Protein AF-C0E5L3-F1 (afdb_monomer_lite)

Organism: NCBI:txid566549

Secondary structure (DSSP, 8-state):
--HHHHHHHHHHHHHHHTSPPPHHHHHHHH-TT-GGGGS--TTSHHHHHHHHHH-GGGTSSS--BTTS----BTTB-EEEEPPHHHHHHHHT--SHHHHHHHHHHHHHHHIIIIIHHHTBTEEEEEEEETTEEEEEE-SSTTTT-EEEEEE-SSEEEEEEPBPTTT-SBPPHHHHHHHHHT-EEEES---TTS-EEETT-TTHHHHHHHHHHHTTSEESS-HHHHTT--SGGGS-TT-EEEETTTTEEEEGGG-EEEE-----

Radius of gyration: 21.83 Å; chains: 1; bounding box: 52×44×57 Å

Sequence (263 aa):
MNQSELTARVAEAEVQLGQPLPADYRAFLLDDTNEDKFTGDYLLFDSMICEFFLDPSAYTREDPDWTQDFPFTPENPLIADVPESFYARLDNATTAAEYNAITEEQIDYLQKNFDEPALRGMAFLSDDGCNIYTAIILRGPARGQIWRHEITMDNADVRPYWHPFTKELLTFNDWRYFEQHRYLLTIDGRDDAQTYSIMNDWYGFWAMKRMIVDGTLTGLAAEDVDKLRQPTDIPPNAVFLDPRRNEWYPVRDATVFRVSYAA

pLDDT: mean 89.88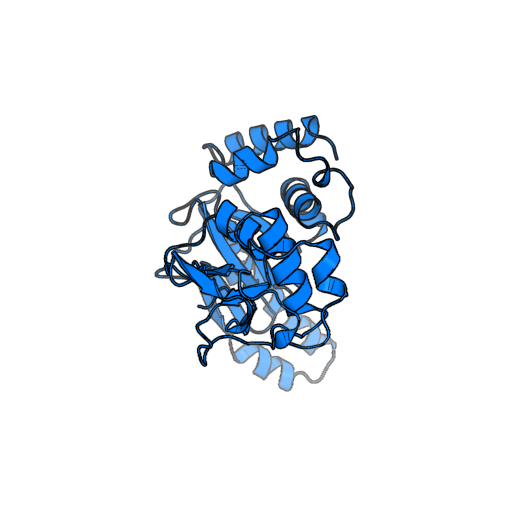, std 9.46, range [44.47, 98.19]

Structure (mmCIF, N/CA/C/O backbone):
data_AF-C0E5L3-F1
#
_entry.id   AF-C0E5L3-F1
#
loop_
_atom_site.group_PDB
_atom_site.id
_atom_site.type_symbol
_atom_site.label_atom_id
_atom_site.label_alt_id
_atom_site.label_comp_id
_atom_site.label_asym_id
_atom_site.label_entity_id
_atom_site.label_seq_id
_atom_site.pdbx_PDB_ins_code
_atom_site.Cartn_x
_atom_site.Cartn_y
_atom_site.Cartn_z
_atom_site.occupancy
_atom_site.B_iso_or_equiv
_atom_site.auth_seq_id
_atom_site.auth_comp_id
_atom_site.auth_asym_id
_atom_site.auth_atom_id
_atom_site.pdbx_PDB_model_num
ATOM 1 N N . MET A 1 1 ? 5.880 22.562 0.114 1.00 70.81 1 MET A N 1
ATOM 2 C CA . MET A 1 1 ? 4.607 22.026 -0.397 1.00 70.81 1 MET A CA 1
ATOM 3 C C . MET A 1 1 ? 3.449 22.769 0.266 1.00 70.81 1 MET A C 1
ATOM 5 O O . MET A 1 1 ? 3.556 23.078 1.448 1.00 70.81 1 MET A O 1
ATOM 9 N N . ASN A 1 2 ? 2.387 23.118 -0.467 1.00 81.69 2 ASN A N 1
ATOM 10 C CA . ASN A 1 2 ? 1.164 23.702 0.109 1.00 81.69 2 ASN A CA 1
ATOM 11 C C . ASN A 1 2 ? -0.105 23.147 -0.566 1.00 81.69 2 ASN A C 1
ATOM 13 O O . ASN A 1 2 ? -0.039 22.586 -1.659 1.00 81.69 2 ASN A O 1
ATOM 17 N N . GLN A 1 3 ? -1.269 23.335 0.061 1.00 90.00 3 GLN A N 1
ATOM 18 C CA . GLN A 1 3 ? -2.543 22.792 -0.431 1.00 90.00 3 GLN A CA 1
ATOM 19 C C . GLN A 1 3 ? -2.925 23.265 -1.843 1.00 90.00 3 GLN A C 1
ATOM 21 O O . GLN A 1 3 ? -3.536 22.516 -2.608 1.00 90.00 3 GLN A O 1
ATOM 26 N N . SER A 1 4 ? -2.577 24.500 -2.213 1.00 89.62 4 SER A N 1
ATOM 27 C CA . SER A 1 4 ? -2.897 25.050 -3.536 1.00 89.62 4 SER A CA 1
ATOM 28 C C . SER A 1 4 ? -2.141 24.327 -4.650 1.00 89.62 4 SER A C 1
ATOM 30 O O . SER A 1 4 ? -2.718 24.037 -5.696 1.00 89.62 4 SER A O 1
ATOM 32 N N . GLU A 1 5 ? -0.866 24.015 -4.415 1.00 90.38 5 GLU A N 1
ATOM 33 C CA . GLU A 1 5 ? -0.021 23.235 -5.323 1.00 90.38 5 GLU A CA 1
ATOM 34 C C . GLU A 1 5 ? -0.581 21.821 -5.515 1.00 90.38 5 GLU A C 1
ATOM 36 O O . GLU A 1 5 ? -0.794 21.388 -6.648 1.00 90.38 5 GLU A O 1
ATOM 41 N N . LEU A 1 6 ? -0.936 21.150 -4.415 1.00 91.69 6 LEU A N 1
ATOM 42 C CA . LEU A 1 6 ? -1.515 19.807 -4.450 1.00 91.69 6 LEU A CA 1
ATOM 43 C C . LEU A 1 6 ? -2.859 19.776 -5.191 1.00 91.69 6 LEU A C 1
ATOM 45 O O . LEU A 1 6 ? -3.092 18.920 -6.041 1.00 91.69 6 LEU A O 1
ATOM 49 N N . THR A 1 7 ? -3.719 20.766 -4.945 1.00 94.81 7 THR A N 1
ATOM 50 C CA . THR A 1 7 ? -5.011 20.912 -5.636 1.00 94.81 7 THR A CA 1
ATOM 51 C C . THR A 1 7 ? -4.834 21.115 -7.143 1.00 94.81 7 THR A C 1
ATOM 53 O O . THR A 1 7 ? -5.567 20.522 -7.937 1.00 94.81 7 THR A O 1
ATOM 56 N N . ALA A 1 8 ? -3.859 21.933 -7.553 1.00 95.06 8 ALA A N 1
ATOM 57 C CA . ALA A 1 8 ? -3.549 22.142 -8.964 1.00 95.06 8 ALA A CA 1
ATOM 58 C C . ALA A 1 8 ? -3.041 20.851 -9.623 1.00 95.06 8 ALA A C 1
ATOM 60 O O . ALA A 1 8 ? -3.507 20.503 -10.711 1.00 95.06 8 ALA A O 1
ATOM 61 N N . ARG A 1 9 ? -2.161 20.107 -8.938 1.00 94.94 9 ARG A N 1
ATOM 62 C CA . ARG A 1 9 ? -1.657 18.817 -9.420 1.00 94.94 9 ARG A CA 1
ATOM 63 C C . ARG A 1 9 ? -2.763 17.772 -9.544 1.00 94.94 9 ARG A C 1
ATOM 65 O O . ARG A 1 9 ? -2.801 17.065 -10.544 1.00 94.94 9 ARG A O 1
ATOM 72 N N . VAL A 1 10 ? -3.695 17.705 -8.589 1.00 96.75 10 VAL A N 1
ATOM 73 C CA . VAL A 1 10 ? -4.875 16.824 -8.681 1.00 96.75 10 VAL A CA 1
ATOM 74 C C . VAL A 1 10 ? -5.678 17.139 -9.942 1.00 96.75 10 VAL A C 1
ATOM 76 O O . VAL A 1 10 ? -5.996 16.230 -10.702 1.00 96.75 10 VAL A O 1
ATOM 79 N N . ALA A 1 11 ? -5.971 18.416 -10.207 1.00 96.75 11 ALA A N 1
ATOM 80 C CA . ALA A 1 11 ? -6.724 18.802 -11.399 1.00 96.75 11 ALA A CA 1
ATOM 81 C C . ALA A 1 11 ? -5.988 18.439 -12.702 1.00 96.75 11 ALA A C 1
ATOM 83 O O . ALA A 1 11 ? -6.612 17.960 -13.647 1.00 96.75 11 ALA A O 1
ATOM 84 N N . GLU A 1 12 ? -4.669 18.636 -12.752 1.00 95.31 12 GLU A N 1
ATOM 85 C CA . GLU A 1 12 ? -3.838 18.226 -13.886 1.00 95.31 12 GLU A CA 1
ATOM 86 C C . GLU A 1 12 ? -3.872 16.704 -14.092 1.00 95.31 12 GLU A C 1
ATOM 88 O O . GLU A 1 12 ? -4.116 16.240 -15.208 1.00 95.31 12 GLU A O 1
ATOM 93 N N . ALA A 1 13 ? -3.691 15.933 -13.017 1.00 95.06 13 ALA A N 1
ATOM 94 C CA . ALA A 1 13 ? -3.723 14.476 -13.041 1.00 95.06 13 ALA A CA 1
ATOM 95 C C . ALA A 1 13 ? -5.061 13.954 -13.575 1.00 95.06 13 ALA A C 1
ATOM 97 O O . ALA A 1 13 ? -5.086 13.126 -14.481 1.00 95.06 13 ALA A O 1
ATOM 98 N N . GLU A 1 14 ? -6.184 14.477 -13.076 1.00 97.12 14 GLU A N 1
ATOM 99 C CA . GLU A 1 14 ? -7.526 14.072 -13.516 1.00 97.12 14 GLU A CA 1
ATOM 100 C C . GLU A 1 14 ? -7.769 14.376 -15.005 1.00 97.12 14 GLU A C 1
ATOM 102 O O . GLU A 1 14 ? -8.436 13.602 -15.698 1.00 97.12 14 GLU A O 1
ATOM 107 N N . VAL A 1 15 ? -7.189 15.464 -15.529 1.00 95.62 15 VAL A N 1
ATOM 108 C CA . VAL A 1 15 ? -7.218 15.780 -16.966 1.00 95.62 15 VAL A CA 1
ATOM 109 C C . VAL A 1 15 ? -6.388 14.779 -17.772 1.00 95.62 15 VAL A C 1
ATOM 111 O O . VAL A 1 15 ? -6.879 14.285 -18.787 1.00 95.62 15 VAL A O 1
ATOM 114 N N . GLN A 1 16 ? -5.168 14.452 -17.333 1.00 93.88 16 GLN A N 1
ATOM 115 C CA . GLN A 1 16 ? -4.304 13.476 -18.016 1.00 93.88 16 GLN A CA 1
ATOM 116 C C . GLN A 1 16 ? -4.909 12.065 -18.012 1.00 93.88 16 GLN A C 1
ATOM 118 O O . GLN A 1 16 ? -4.888 11.369 -19.028 1.00 93.88 16 GLN A O 1
ATOM 123 N N . LEU A 1 17 ? -5.503 11.667 -16.886 1.00 95.31 17 LEU A N 1
ATOM 124 C CA . LEU A 1 17 ? -6.189 10.386 -16.722 1.00 95.31 17 LEU A CA 1
ATOM 125 C C . LEU A 1 17 ? -7.497 10.319 -17.525 1.00 95.31 17 LEU A C 1
ATOM 127 O O . LEU A 1 17 ? -7.966 9.223 -17.831 1.00 95.31 17 LEU A O 1
ATOM 131 N N . GLY A 1 18 ? -8.108 11.469 -17.834 1.00 94.81 18 GLY A N 1
ATOM 132 C CA . GLY A 1 18 ? -9.435 11.563 -18.446 1.00 94.81 18 GLY A CA 1
ATOM 133 C C . GLY A 1 18 ? -10.581 11.182 -17.499 1.00 94.81 18 GLY A C 1
ATOM 134 O O . GLY A 1 18 ? -11.703 10.950 -17.951 1.00 94.81 18 GLY A O 1
ATOM 135 N N . GLN A 1 19 ? -10.310 11.093 -16.195 1.00 95.12 19 GLN A N 1
ATOM 136 C CA . GLN A 1 19 ? -11.258 10.694 -15.157 1.00 95.12 19 GLN A CA 1
ATOM 137 C C . GLN A 1 19 ? -10.794 11.183 -13.775 1.00 95.12 19 GLN A C 1
ATOM 139 O O . GLN A 1 19 ? -9.597 11.395 -13.579 1.00 95.12 19 GLN A O 1
ATOM 144 N N . PRO A 1 20 ? -11.705 11.318 -12.792 1.00 97.25 20 PRO A N 1
ATOM 145 C CA . PRO A 1 20 ? -11.321 11.661 -11.427 1.00 97.25 20 PRO A CA 1
ATOM 146 C C . PRO A 1 20 ? -10.366 10.633 -10.806 1.00 97.25 20 PRO A C 1
ATOM 148 O O . PRO A 1 20 ? -10.394 9.456 -11.184 1.00 97.25 20 PRO A O 1
ATOM 151 N N . LEU A 1 21 ? -9.590 11.039 -9.798 1.00 98.19 21 LEU A N 1
ATOM 152 C CA . LEU A 1 21 ? -8.806 10.121 -8.960 1.00 98.19 21 LEU A CA 1
ATOM 153 C C . LEU A 1 21 ? -9.731 9.187 -8.144 1.00 98.19 21 LEU A C 1
ATOM 155 O O . LEU A 1 21 ? -10.932 9.465 -8.002 1.00 98.19 21 LEU A O 1
ATOM 159 N N . PRO A 1 22 ? -9.240 8.046 -7.618 1.00 97.50 22 PRO A N 1
ATOM 160 C CA . PRO A 1 22 ? -9.984 7.245 -6.641 1.00 97.50 22 PRO A CA 1
ATOM 161 C C . PRO A 1 22 ? -10.492 8.114 -5.482 1.00 97.50 22 PRO A C 1
ATOM 163 O O . PRO A 1 22 ? -9.784 9.002 -5.020 1.00 97.50 22 PRO A O 1
ATOM 166 N N . ALA A 1 23 ? -11.754 7.934 -5.083 1.00 96.44 23 ALA A N 1
ATOM 167 C CA . ALA A 1 23 ? -12.487 8.946 -4.318 1.00 96.44 23 ALA A CA 1
ATOM 168 C C . ALA A 1 23 ? -11.901 9.213 -2.922 1.00 96.44 23 ALA A C 1
ATOM 170 O O . ALA A 1 23 ? -11.837 10.363 -2.494 1.00 96.44 23 ALA A O 1
ATOM 171 N N . ASP A 1 24 ? -11.470 8.160 -2.235 1.00 95.75 24 ASP A N 1
ATOM 172 C CA . ASP A 1 24 ? -10.807 8.209 -0.933 1.00 95.75 24 ASP A CA 1
ATOM 173 C C . ASP A 1 24 ? -9.415 8.846 -1.022 1.00 95.75 24 ASP A C 1
ATOM 175 O O . ASP A 1 24 ? -9.115 9.770 -0.267 1.00 95.75 24 ASP A O 1
ATOM 179 N N . TYR A 1 25 ? -8.611 8.445 -2.006 1.00 97.50 25 TYR A N 1
ATOM 180 C CA . TYR A 1 25 ? -7.308 9.054 -2.272 1.00 97.50 25 TYR A CA 1
ATOM 181 C C . TYR A 1 25 ? -7.427 10.540 -2.636 1.00 97.50 25 TYR A C 1
ATOM 183 O O . TYR A 1 25 ? -6.720 11.389 -2.098 1.00 97.50 25 TYR A O 1
ATOM 191 N N . ARG A 1 26 ? -8.394 10.886 -3.490 1.00 97.19 26 ARG A N 1
ATOM 192 C CA . ARG A 1 26 ? -8.705 12.270 -3.863 1.00 97.19 26 ARG A CA 1
ATOM 193 C C . ARG A 1 26 ? -9.112 13.103 -2.654 1.00 97.19 26 ARG A C 1
ATOM 195 O O . ARG A 1 26 ? -8.666 14.238 -2.521 1.00 97.19 26 ARG A O 1
ATOM 202 N N . ALA A 1 27 ? -9.985 12.564 -1.803 1.00 95.75 27 ALA A N 1
ATOM 203 C CA . ALA A 1 27 ? -10.422 13.242 -0.589 1.00 95.75 27 ALA A CA 1
ATOM 204 C C . ALA A 1 27 ? -9.238 13.495 0.348 1.00 95.75 27 ALA A C 1
ATOM 206 O O . ALA A 1 27 ? -9.115 14.601 0.865 1.00 95.75 27 ALA A O 1
ATOM 207 N N . PHE A 1 28 ? -8.333 12.521 0.491 1.00 95.12 28 PHE A N 1
ATOM 208 C CA . PHE A 1 28 ? -7.086 12.714 1.220 1.00 95.12 28 PHE A CA 1
ATOM 209 C C . PHE A 1 28 ? -6.242 13.835 0.609 1.00 95.12 28 PHE A C 1
ATOM 211 O O . PHE A 1 28 ? -5.920 14.774 1.319 1.00 95.12 28 PHE A O 1
ATOM 218 N N . LEU A 1 29 ? -5.932 13.829 -0.687 1.00 94.75 29 LEU A N 1
ATOM 219 C CA . LEU A 1 29 ? -5.085 14.880 -1.278 1.00 94.75 29 LEU A CA 1
ATOM 220 C C . LEU A 1 29 ? -5.699 16.293 -1.180 1.00 94.75 29 LEU A C 1
ATOM 222 O O . LEU A 1 29 ? -4.982 17.290 -1.142 1.00 94.75 29 LEU A O 1
ATOM 226 N N . LEU A 1 30 ? -7.027 16.403 -1.140 1.00 94.44 30 LEU A N 1
ATOM 227 C CA . LEU A 1 30 ? -7.726 17.693 -1.107 1.00 94.44 30 LEU A CA 1
ATOM 228 C C . LEU A 1 30 ? -8.110 18.180 0.295 1.00 94.44 30 LEU A C 1
ATOM 230 O O . LEU A 1 30 ? -8.612 19.293 0.424 1.00 94.44 30 LEU A O 1
ATOM 234 N N . ASP A 1 31 ? -7.909 17.364 1.326 1.00 92.00 31 ASP A N 1
ATOM 235 C CA . ASP A 1 31 ? -8.232 17.729 2.702 1.00 92.00 31 ASP A CA 1
ATOM 236 C C . ASP A 1 31 ? -7.182 18.698 3.281 1.00 92.00 31 ASP A C 1
ATOM 238 O O . ASP A 1 31 ? -6.052 18.319 3.594 1.00 92.00 31 ASP A O 1
ATOM 242 N N . ASP A 1 32 ? -7.583 19.957 3.437 1.00 85.88 32 ASP A N 1
ATOM 243 C CA . ASP A 1 32 ? -6.754 21.063 3.913 1.00 85.88 32 ASP A CA 1
ATOM 244 C C . ASP A 1 32 ? -6.639 21.136 5.443 1.00 85.88 32 ASP A C 1
ATOM 246 O O . ASP A 1 32 ? -5.933 21.998 5.968 1.00 85.88 32 ASP A O 1
ATOM 250 N N . THR A 1 33 ? -7.302 20.223 6.161 1.00 85.19 33 THR A N 1
ATOM 251 C CA . THR A 1 33 ? -7.290 20.164 7.629 1.00 85.19 33 THR A CA 1
ATOM 252 C C . THR A 1 33 ? -6.203 19.249 8.190 1.00 85.19 33 THR A C 1
ATOM 254 O O . THR A 1 33 ? -5.913 19.302 9.384 1.00 85.19 33 THR A O 1
ATOM 257 N N . ASN A 1 34 ? -5.575 18.426 7.347 1.00 79.88 34 ASN A N 1
ATOM 258 C CA . ASN A 1 34 ? -4.487 17.548 7.759 1.00 79.88 34 ASN A CA 1
ATOM 259 C C . ASN A 1 34 ? -3.139 18.286 7.705 1.00 79.88 34 ASN A C 1
ATOM 261 O O . ASN A 1 34 ? -2.486 18.359 6.661 1.00 79.88 34 ASN A O 1
ATOM 265 N N . GLU A 1 35 ? -2.732 18.825 8.853 1.00 70.50 35 GLU A N 1
ATOM 266 C CA . GLU A 1 35 ? -1.487 19.586 9.022 1.00 70.50 35 GLU A CA 1
ATOM 267 C C . GLU A 1 35 ? -0.220 18.742 8.770 1.00 70.50 35 GLU A C 1
ATOM 269 O O . GLU A 1 35 ? 0.802 19.289 8.348 1.00 70.50 35 GLU A O 1
ATOM 274 N N . ASP A 1 36 ? -0.295 17.414 8.929 1.00 72.25 36 ASP A N 1
ATOM 275 C CA . ASP A 1 36 ? 0.842 16.498 8.760 1.00 72.25 36 ASP A CA 1
ATOM 276 C C . ASP A 1 36 ? 1.257 16.316 7.285 1.00 72.25 36 ASP A C 1
ATOM 278 O O . ASP A 1 36 ? 2.340 15.802 7.006 1.00 72.25 36 ASP A O 1
ATOM 282 N N . LYS A 1 37 ? 0.437 16.774 6.323 1.00 75.81 37 LYS A N 1
ATOM 283 C CA . LYS A 1 37 ? 0.722 16.677 4.877 1.00 75.81 37 LYS A CA 1
ATOM 284 C C . LYS A 1 37 ? 1.830 17.604 4.390 1.00 75.81 37 LYS A C 1
ATOM 286 O O . LYS A 1 37 ? 2.370 17.368 3.318 1.00 75.81 37 LYS A O 1
ATOM 291 N N . PHE A 1 38 ? 2.129 18.689 5.109 1.00 68.00 38 PHE A N 1
ATOM 292 C CA . PHE A 1 38 ? 2.963 19.787 4.594 1.00 68.00 38 PHE A CA 1
ATOM 293 C C . PHE A 1 38 ? 4.231 20.043 5.405 1.00 68.00 38 PHE A C 1
ATOM 295 O O . PHE A 1 38 ? 4.821 21.122 5.316 1.00 68.00 38 PHE A O 1
ATOM 302 N N . THR A 1 39 ? 4.672 19.063 6.186 1.00 63.78 39 THR A N 1
ATOM 303 C CA . THR A 1 39 ? 5.869 19.206 7.020 1.00 63.78 39 THR A CA 1
ATOM 304 C C . THR A 1 39 ? 7.158 19.168 6.199 1.00 63.78 39 THR A C 1
ATOM 306 O O . THR A 1 39 ? 8.159 19.738 6.632 1.00 63.78 39 THR A O 1
ATOM 309 N N . GLY A 1 40 ? 7.134 18.542 5.011 1.00 59.66 40 GLY A N 1
ATOM 310 C CA . GLY A 1 40 ? 8.334 18.281 4.208 1.00 59.66 40 GLY A CA 1
ATOM 311 C C . GLY A 1 40 ? 9.289 17.293 4.882 1.00 59.66 40 GLY A C 1
ATOM 312 O O . GLY A 1 40 ? 10.460 17.214 4.514 1.00 59.66 40 GLY A O 1
ATOM 313 N N . ASP A 1 41 ? 8.807 16.602 5.917 1.00 66.25 41 ASP A N 1
ATOM 314 C CA . ASP A 1 41 ? 9.511 15.517 6.574 1.00 66.25 41 ASP A CA 1
ATOM 315 C C . ASP A 1 41 ? 9.017 14.206 5.967 1.00 66.25 41 ASP A C 1
ATOM 317 O O . ASP A 1 41 ? 7.936 13.721 6.305 1.00 66.25 41 ASP A O 1
ATOM 321 N N . TYR A 1 42 ? 9.826 13.630 5.080 1.00 57.28 42 TYR A N 1
ATOM 322 C CA . TYR A 1 42 ? 9.558 12.349 4.421 1.00 57.28 42 TYR A CA 1
ATOM 323 C C . TYR A 1 42 ? 9.430 11.175 5.414 1.00 57.28 42 TYR A C 1
ATOM 325 O O . TYR A 1 42 ? 8.973 10.094 5.054 1.00 57.28 42 TYR A O 1
ATOM 333 N N . LEU A 1 43 ? 9.798 11.371 6.689 1.00 62.19 43 LEU A N 1
ATOM 334 C CA . LEU A 1 43 ? 9.556 10.399 7.758 1.00 62.19 43 LEU A CA 1
ATOM 335 C C . LEU A 1 43 ? 8.105 10.418 8.265 1.00 62.19 43 LEU A C 1
ATOM 337 O O . LEU A 1 43 ? 7.688 9.479 8.949 1.00 62.19 43 LEU A O 1
ATOM 341 N N . LEU A 1 44 ? 7.328 11.460 7.949 1.00 76.94 44 LEU A N 1
ATOM 342 C CA . LEU A 1 44 ? 5.896 11.498 8.216 1.00 76.94 44 LEU A CA 1
ATOM 343 C C . LEU A 1 44 ? 5.132 10.885 7.046 1.00 76.94 44 LEU A C 1
ATOM 345 O O . LEU A 1 44 ? 5.143 11.381 5.920 1.00 76.94 44 LEU A O 1
ATOM 349 N N . PHE A 1 45 ? 4.409 9.817 7.363 1.00 82.88 45 PHE A N 1
ATOM 350 C CA . PHE A 1 45 ? 3.709 8.975 6.401 1.00 82.88 45 PHE A CA 1
ATOM 351 C C . PHE A 1 45 ? 2.779 9.749 5.449 1.00 82.88 45 PHE A C 1
ATOM 353 O O . PHE A 1 45 ? 2.790 9.511 4.245 1.00 82.88 45 PHE A O 1
ATOM 360 N N . ASP A 1 46 ? 2.016 10.719 5.959 1.00 88.00 46 ASP A N 1
ATOM 361 C CA . ASP A 1 46 ? 1.102 11.513 5.130 1.00 88.00 46 ASP A CA 1
ATOM 362 C C . ASP A 1 46 ? 1.826 12.530 4.224 1.00 88.00 46 ASP A C 1
ATOM 364 O O . ASP A 1 46 ? 1.348 12.791 3.115 1.00 88.00 46 ASP A O 1
ATOM 368 N N . SER A 1 47 ? 2.971 13.079 4.659 1.00 86.56 47 SER A N 1
ATOM 369 C CA . SER A 1 47 ? 3.817 13.957 3.829 1.00 86.56 47 SER A CA 1
ATOM 370 C C . SER A 1 47 ? 4.392 13.168 2.656 1.00 86.56 47 SER A C 1
ATOM 372 O O . SER A 1 47 ? 4.284 13.608 1.515 1.00 86.56 47 SER A O 1
ATOM 374 N N . MET A 1 48 ? 4.897 11.956 2.915 1.00 88.44 48 MET A N 1
ATOM 375 C CA . MET A 1 48 ? 5.440 11.060 1.888 1.00 88.44 48 MET A CA 1
ATOM 376 C C . MET A 1 48 ? 4.429 10.776 0.765 1.00 88.44 48 MET A C 1
ATOM 378 O O . MET A 1 48 ? 4.779 10.897 -0.408 1.00 88.44 48 MET A O 1
ATOM 382 N N . ILE A 1 49 ? 3.166 10.476 1.096 1.00 92.62 49 ILE A N 1
ATOM 383 C CA . ILE A 1 49 ? 2.114 10.244 0.086 1.00 92.62 49 ILE A CA 1
ATOM 384 C C . ILE A 1 49 ? 1.937 11.472 -0.823 1.00 92.62 49 ILE A C 1
ATOM 386 O O . ILE A 1 49 ? 1.770 11.337 -2.037 1.00 92.62 49 ILE A O 1
ATOM 390 N N . CYS A 1 50 ? 1.948 12.676 -0.243 1.00 91.88 50 CYS A N 1
ATOM 391 C CA . CYS A 1 50 ? 1.775 13.916 -1.000 1.00 91.88 50 CYS A CA 1
ATOM 392 C C . CYS A 1 50 ? 3.007 14.233 -1.860 1.00 91.88 50 CYS A C 1
ATOM 394 O O . CYS A 1 50 ? 2.863 14.695 -2.992 1.00 91.88 50 CYS A O 1
ATOM 396 N N . GLU A 1 51 ? 4.205 13.953 -1.350 1.00 89.56 51 GLU A N 1
ATOM 397 C CA . GLU A 1 51 ? 5.465 14.161 -2.061 1.00 89.56 51 GLU A CA 1
ATOM 398 C C . GLU A 1 51 ? 5.599 13.235 -3.272 1.00 89.56 51 GLU A C 1
ATOM 400 O O . GLU A 1 51 ? 5.876 13.726 -4.363 1.00 89.56 51 GLU A O 1
ATOM 405 N N . PHE A 1 52 ? 5.283 11.942 -3.134 1.00 91.12 52 PHE A N 1
ATOM 406 C CA . PHE A 1 52 ? 5.233 11.021 -4.277 1.00 91.12 52 PHE A CA 1
ATOM 407 C C . PHE A 1 52 ? 4.254 11.465 -5.363 1.00 91.12 52 PHE A C 1
ATOM 409 O O . PHE A 1 52 ? 4.503 11.261 -6.548 1.00 91.12 52 PHE A O 1
ATOM 416 N N . PHE A 1 53 ? 3.120 12.054 -4.979 1.00 93.62 53 PHE A N 1
ATOM 417 C CA . PHE A 1 53 ? 2.129 12.509 -5.950 1.00 93.62 53 PHE A CA 1
ATOM 418 C C . PHE A 1 53 ? 2.581 13.760 -6.722 1.00 93.62 53 PHE A C 1
ATOM 420 O O . PHE A 1 53 ? 2.219 13.948 -7.890 1.00 93.62 53 PHE A O 1
ATOM 427 N N . LEU A 1 54 ? 3.356 14.633 -6.075 1.00 90.94 54 LEU A N 1
ATOM 428 C CA . LEU A 1 54 ? 3.868 15.860 -6.681 1.00 90.94 54 LEU A CA 1
ATOM 429 C C . LEU A 1 54 ? 5.117 15.621 -7.524 1.00 90.94 54 LEU A C 1
ATOM 431 O O . LEU A 1 54 ? 5.190 16.144 -8.635 1.00 90.94 54 LEU A O 1
ATOM 435 N N . ASP A 1 55 ? 6.068 14.852 -6.998 1.00 87.69 55 ASP A N 1
ATOM 436 C CA . ASP A 1 55 ? 7.371 14.610 -7.612 1.00 87.69 55 ASP A CA 1
ATOM 437 C C . ASP A 1 55 ? 7.832 13.160 -7.368 1.00 87.69 55 ASP A C 1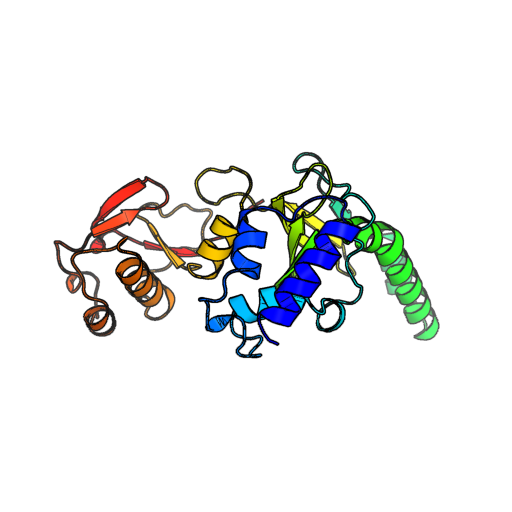
ATOM 439 O O . ASP A 1 55 ? 8.694 12.904 -6.523 1.00 87.69 55 ASP A O 1
ATOM 443 N N . PRO A 1 56 ? 7.247 12.179 -8.080 1.00 84.88 56 PRO A N 1
ATOM 444 C CA . PRO A 1 56 ? 7.642 10.784 -7.928 1.00 84.88 56 PRO A CA 1
ATOM 445 C C . PRO A 1 56 ? 9.113 10.563 -8.308 1.00 84.88 56 PRO A C 1
ATOM 447 O O . PRO A 1 56 ? 9.803 9.812 -7.619 1.00 84.88 56 PRO A O 1
ATOM 450 N N . SER A 1 57 ? 9.624 11.282 -9.317 1.00 83.69 57 SER A N 1
ATOM 451 C CA . SER A 1 57 ? 11.023 11.220 -9.770 1.00 83.69 57 SER A CA 1
ATOM 452 C C . SER A 1 57 ? 12.071 11.533 -8.695 1.00 83.69 57 SER A C 1
ATOM 454 O O . SER A 1 57 ? 13.223 11.113 -8.815 1.00 83.69 57 SER A O 1
ATOM 456 N N . ALA A 1 58 ? 11.695 12.239 -7.622 1.00 82.31 58 ALA A N 1
ATOM 457 C CA . ALA A 1 58 ? 12.582 12.472 -6.485 1.00 82.31 58 ALA A CA 1
ATOM 458 C C . ALA A 1 58 ? 12.897 11.186 -5.696 1.00 82.31 58 ALA A C 1
ATOM 460 O O . ALA A 1 58 ? 13.903 11.133 -4.984 1.00 82.31 58 ALA A O 1
ATOM 461 N N . TYR A 1 59 ? 12.058 10.156 -5.832 1.00 78.56 59 TYR A N 1
ATOM 462 C CA . TYR A 1 59 ? 12.078 8.941 -5.012 1.00 78.56 59 TYR A CA 1
ATOM 463 C C . TYR A 1 59 ? 12.140 7.649 -5.833 1.00 78.56 59 TYR A C 1
ATOM 465 O O . TYR A 1 59 ? 12.512 6.598 -5.305 1.00 78.56 59 TYR A O 1
ATOM 473 N N . THR A 1 60 ? 11.786 7.710 -7.117 1.00 81.25 60 THR A N 1
ATOM 474 C CA . THR A 1 60 ? 11.789 6.565 -8.029 1.00 81.25 60 THR A CA 1
ATOM 475 C C . THR A 1 60 ? 12.689 6.803 -9.232 1.00 81.25 60 THR A C 1
ATOM 477 O O . THR A 1 60 ? 13.059 7.924 -9.567 1.00 81.25 60 THR A O 1
ATOM 480 N N . ARG A 1 61 ? 13.067 5.709 -9.900 1.00 73.38 61 ARG A N 1
ATOM 481 C CA . ARG A 1 61 ? 13.919 5.761 -11.096 1.00 73.38 61 ARG A CA 1
ATOM 482 C C . ARG A 1 61 ? 13.229 6.459 -12.272 1.00 73.38 61 ARG A C 1
ATOM 484 O O . ARG A 1 61 ? 13.905 7.084 -13.085 1.00 73.38 61 ARG A O 1
ATOM 491 N N . GLU A 1 62 ? 11.908 6.318 -12.365 1.00 81.75 62 GLU A N 1
ATOM 492 C CA . GLU A 1 62 ? 11.078 6.777 -13.479 1.00 81.75 62 GLU A CA 1
ATOM 493 C C . GLU A 1 62 ? 9.713 7.269 -12.975 1.00 81.75 62 GLU A C 1
ATOM 495 O O . GLU A 1 62 ? 9.228 6.822 -11.928 1.00 81.75 62 GLU A O 1
ATOM 500 N N . ASP A 1 63 ? 9.107 8.188 -13.730 1.00 89.19 63 ASP A N 1
ATOM 501 C CA . ASP A 1 63 ? 7.780 8.736 -13.445 1.00 89.19 63 ASP A CA 1
ATOM 502 C C . ASP A 1 63 ? 6.663 7.779 -13.899 1.00 89.19 63 ASP A C 1
ATOM 504 O O . ASP A 1 63 ? 6.768 7.169 -14.968 1.00 89.19 63 ASP A O 1
ATOM 508 N N . PRO A 1 64 ? 5.547 7.691 -13.153 1.00 93.44 64 PRO A N 1
ATOM 509 C CA . PRO A 1 64 ? 4.361 6.983 -13.615 1.00 93.44 64 PRO A CA 1
ATOM 510 C C . PRO A 1 64 ? 3.770 7.572 -14.907 1.00 93.44 64 PRO A C 1
ATOM 512 O O . PRO A 1 64 ? 3.641 8.788 -15.058 1.00 93.44 64 PRO A O 1
ATOM 515 N N . ASP A 1 65 ? 3.316 6.705 -15.816 1.00 94.31 65 ASP A N 1
ATOM 516 C CA . ASP A 1 65 ? 2.638 7.104 -17.054 1.00 94.31 65 ASP A CA 1
ATOM 517 C C . ASP A 1 65 ? 1.115 7.056 -16.886 1.00 94.31 65 ASP A C 1
ATOM 519 O O . ASP A 1 65 ? 0.471 6.019 -17.051 1.00 94.31 65 ASP A O 1
ATOM 523 N N . TRP A 1 66 ? 0.503 8.203 -16.603 1.00 94.62 66 TRP A N 1
ATOM 524 C CA . TRP A 1 66 ? -0.949 8.323 -16.419 1.00 94.62 66 TRP A CA 1
ATOM 525 C C . TRP A 1 66 ? -1.768 8.278 -17.719 1.00 94.62 66 TRP A C 1
ATOM 527 O O . TRP A 1 66 ? -3.003 8.243 -17.676 1.00 94.62 66 TRP A O 1
ATOM 537 N N . THR A 1 67 ? -1.119 8.263 -18.885 1.00 93.69 67 THR A N 1
ATOM 538 C CA . THR A 1 67 ? -1.811 8.262 -20.184 1.00 93.69 67 THR A CA 1
ATOM 539 C C . THR A 1 67 ? -2.284 6.870 -20.601 1.00 93.69 67 THR A C 1
ATOM 541 O O . THR A 1 67 ? -3.215 6.751 -21.409 1.00 93.69 67 THR A O 1
ATOM 544 N N . GLN A 1 68 ? -1.692 5.828 -20.015 1.00 95.69 68 GLN A N 1
ATOM 545 C CA . GLN A 1 68 ? -1.982 4.428 -20.294 1.00 95.69 68 GLN A CA 1
ATOM 546 C C . GLN A 1 68 ? -2.683 3.744 -19.115 1.00 95.69 68 GLN A C 1
ATOM 548 O O . GLN A 1 68 ? -2.569 4.154 -17.961 1.00 95.69 68 GLN A O 1
ATOM 553 N N . ASP A 1 69 ? -3.430 2.685 -19.419 1.00 97.62 69 ASP A N 1
ATOM 554 C CA . ASP A 1 69 ? -4.074 1.862 -18.399 1.00 97.62 69 ASP A CA 1
ATOM 555 C C . ASP A 1 69 ? -3.032 0.970 -17.711 1.00 97.62 69 ASP A C 1
ATOM 557 O O . ASP A 1 69 ? -2.178 0.379 -18.382 1.00 97.62 69 ASP A O 1
ATOM 561 N N . PHE A 1 70 ? -3.147 0.816 -16.389 1.00 98.12 70 PHE A N 1
ATOM 562 C CA . PHE A 1 70 ? -2.428 -0.228 -15.667 1.00 98.12 70 PHE A CA 1
ATOM 563 C C . PHE A 1 70 ? -2.877 -1.604 -16.195 1.00 98.12 70 PHE A C 1
ATOM 565 O O . PHE A 1 70 ? -4.084 -1.882 -16.199 1.00 98.12 70 PHE A O 1
ATOM 572 N N . PRO A 1 71 ? -1.956 -2.460 -16.677 1.00 97.81 71 PRO A N 1
ATOM 573 C CA . PRO A 1 71 ? -2.326 -3.637 -17.462 1.00 97.81 71 PRO A CA 1
ATOM 574 C C . PRO A 1 71 ? -2.653 -4.877 -16.617 1.00 97.81 71 PRO A C 1
ATOM 576 O O . PRO A 1 71 ? -3.169 -5.856 -17.158 1.00 97.81 71 PRO A O 1
ATOM 579 N N . PHE A 1 72 ? -2.341 -4.865 -15.319 1.00 97.94 72 PHE A N 1
ATOM 580 C CA . PHE A 1 72 ? -2.471 -6.035 -14.451 1.00 97.94 72 PHE A CA 1
ATOM 581 C C . PHE A 1 72 ? -3.812 -6.065 -13.710 1.00 97.94 72 PHE A C 1
ATOM 583 O O . PHE A 1 72 ? -4.483 -5.049 -13.519 1.00 97.94 72 PHE A O 1
ATOM 590 N N . THR A 1 73 ? -4.210 -7.267 -13.300 1.00 97.38 73 THR A N 1
ATOM 591 C CA . THR A 1 73 ? -5.450 -7.532 -12.548 1.00 97.38 73 THR A CA 1
ATOM 592 C C . THR A 1 73 ? -5.145 -8.448 -11.370 1.00 97.38 73 THR A C 1
ATOM 594 O O . THR A 1 73 ? -4.138 -9.153 -11.429 1.00 97.38 73 THR A O 1
ATOM 597 N N . PRO A 1 74 ? -5.976 -8.486 -10.318 1.00 95.00 74 PRO A N 1
ATOM 598 C CA . PRO A 1 74 ? -5.766 -9.412 -9.206 1.00 95.00 74 PRO A CA 1
ATOM 599 C C . PRO A 1 74 ? -5.607 -10.875 -9.632 1.00 95.00 74 PRO A C 1
ATOM 601 O O . PRO A 1 74 ? -4.833 -11.614 -9.030 1.00 95.00 74 PRO A O 1
ATOM 604 N N . GLU A 1 75 ? -6.299 -11.287 -10.694 1.00 95.56 75 GLU A N 1
ATOM 605 C CA . GLU A 1 75 ? -6.237 -12.638 -11.254 1.00 95.56 75 GLU A CA 1
ATOM 606 C C . GLU A 1 75 ? -4.997 -12.875 -12.128 1.00 95.56 75 GLU A C 1
ATOM 608 O O . GLU A 1 75 ? -4.633 -14.023 -12.381 1.00 95.56 75 GLU A O 1
ATOM 613 N N . ASN A 1 76 ? -4.361 -11.805 -12.607 1.00 96.62 76 ASN A N 1
ATOM 614 C CA . ASN A 1 76 ? -3.177 -11.849 -13.458 1.00 96.62 76 ASN A CA 1
ATOM 615 C C . ASN A 1 76 ? -2.188 -10.730 -13.065 1.00 96.62 76 ASN A C 1
ATOM 617 O O . ASN A 1 76 ? -2.071 -9.737 -13.801 1.00 96.62 76 ASN A O 1
ATOM 621 N N . PRO A 1 77 ? -1.536 -10.849 -11.890 1.00 97.19 77 PRO A N 1
ATOM 622 C CA . PRO A 1 77 ? -0.478 -9.937 -11.460 1.00 97.19 77 PRO A CA 1
ATOM 623 C C . PRO A 1 77 ? 0.806 -10.166 -12.273 1.00 97.19 77 PRO A C 1
ATOM 625 O O . PRO A 1 77 ? 0.956 -11.192 -12.940 1.00 97.19 77 PRO A O 1
ATOM 628 N N . LEU A 1 78 ? 1.760 -9.235 -12.194 1.00 97.06 78 LEU A N 1
ATOM 629 C CA . LEU A 1 78 ? 3.105 -9.453 -12.729 1.00 97.06 78 LEU A CA 1
ATOM 630 C C . LEU A 1 78 ? 3.954 -10.124 -11.654 1.00 97.06 78 LEU A C 1
ATOM 632 O O . LEU A 1 78 ? 4.411 -9.475 -10.721 1.00 97.06 78 LEU A O 1
ATOM 636 N N . ILE A 1 79 ? 4.161 -11.427 -11.806 1.00 96.69 79 ILE A N 1
ATOM 637 C CA . ILE A 1 79 ? 5.108 -12.199 -11.004 1.00 96.69 79 ILE A CA 1
ATOM 638 C C . ILE A 1 79 ? 6.008 -12.930 -11.992 1.00 96.69 79 ILE A C 1
ATOM 640 O O . ILE A 1 79 ? 5.548 -13.831 -12.699 1.00 96.69 79 ILE A O 1
ATOM 644 N N . ALA A 1 80 ? 7.259 -12.498 -12.100 1.00 96.62 80 ALA A N 1
ATOM 645 C CA . ALA A 1 80 ? 8.180 -13.012 -13.104 1.00 96.62 80 ALA A CA 1
ATOM 646 C C . ALA A 1 80 ? 9.627 -12.968 -12.617 1.00 96.62 80 ALA A C 1
ATOM 648 O O . ALA A 1 80 ? 10.076 -11.960 -12.081 1.00 96.62 80 ALA A O 1
ATOM 649 N N . ASP A 1 81 ? 10.370 -14.038 -12.880 1.00 96.44 81 ASP A N 1
ATOM 650 C CA . ASP A 1 81 ? 11.816 -14.059 -12.684 1.00 96.44 81 ASP A CA 1
ATOM 651 C C . ASP A 1 81 ? 12.532 -13.460 -13.899 1.00 96.44 81 ASP A C 1
ATOM 653 O O . ASP A 1 81 ? 12.081 -13.574 -15.049 1.00 96.44 81 ASP A O 1
ATOM 657 N N . VAL A 1 82 ? 13.686 -12.842 -13.657 1.00 94.62 82 VAL A N 1
ATOM 658 C CA . VAL A 1 82 ? 14.588 -12.430 -14.735 1.00 94.62 82 VAL A CA 1
ATOM 659 C C . VAL A 1 82 ? 15.160 -13.676 -15.426 1.00 94.62 82 VAL A C 1
ATOM 661 O O . VAL A 1 82 ? 15.511 -14.644 -14.747 1.00 94.62 82 VAL A O 1
ATOM 664 N N . PRO A 1 83 ? 15.282 -13.691 -16.771 1.00 96.44 83 PRO A N 1
ATOM 665 C CA . PRO A 1 83 ? 15.780 -14.857 -17.491 1.00 96.44 83 PRO A CA 1
ATOM 666 C C . PRO A 1 83 ? 17.127 -15.364 -16.965 1.00 96.44 83 PRO A C 1
ATOM 668 O O . PRO A 1 83 ? 18.105 -14.614 -16.919 1.00 96.44 83 PRO A O 1
ATOM 671 N N . GLU A 1 84 ? 17.210 -16.671 -16.686 1.00 94.94 84 GLU A N 1
ATOM 672 C CA . GLU A 1 84 ? 18.415 -17.315 -16.133 1.00 94.94 84 GLU A CA 1
ATOM 673 C C . GLU A 1 84 ? 19.684 -17.072 -16.968 1.00 94.94 84 GLU A C 1
ATOM 675 O O . GLU A 1 84 ? 20.808 -17.110 -16.462 1.00 94.94 84 GLU A O 1
ATOM 680 N N . SER A 1 85 ? 19.512 -16.782 -18.263 1.00 96.00 85 SER A N 1
ATOM 681 C CA . SER A 1 85 ? 20.603 -16.444 -19.172 1.00 96.00 85 SER A CA 1
ATOM 682 C C . SER A 1 85 ? 21.420 -15.234 -18.725 1.00 96.00 85 SER A C 1
ATOM 684 O O . SER A 1 85 ? 22.604 -15.185 -19.047 1.00 96.00 85 SER A O 1
ATOM 686 N N . PHE A 1 86 ? 20.829 -14.267 -18.014 1.00 96.44 86 PHE A N 1
ATOM 687 C CA . PHE A 1 86 ? 21.580 -13.122 -17.496 1.00 96.44 86 PHE A CA 1
ATOM 688 C C . PHE A 1 86 ? 22.585 -13.568 -16.433 1.00 96.44 86 PHE A C 1
ATOM 690 O O . PHE A 1 86 ? 23.777 -13.320 -16.607 1.00 96.44 86 PHE A O 1
ATOM 697 N N . TYR A 1 87 ? 22.157 -14.331 -15.422 1.00 93.69 87 TYR A N 1
ATOM 698 C CA . TYR A 1 87 ? 23.065 -14.847 -14.388 1.00 93.69 87 TYR A CA 1
ATOM 699 C C . TYR A 1 87 ? 24.136 -15.761 -14.970 1.00 93.69 87 TYR A C 1
ATOM 701 O O . TYR A 1 87 ? 25.316 -15.580 -14.694 1.00 93.69 87 TYR A O 1
ATOM 709 N N . ALA A 1 88 ? 23.753 -16.679 -15.864 1.00 95.94 88 ALA A N 1
ATOM 710 C CA . ALA A 1 88 ? 24.714 -17.570 -16.506 1.00 95.94 88 ALA A CA 1
ATOM 711 C C . ALA A 1 88 ? 25.790 -16.795 -17.285 1.00 95.94 88 ALA A C 1
ATOM 713 O O . ALA A 1 88 ? 26.941 -17.223 -17.351 1.00 95.94 88 ALA A O 1
ATOM 714 N N . ARG A 1 89 ? 25.444 -15.654 -17.888 1.00 97.38 89 ARG A N 1
ATOM 715 C CA . ARG A 1 89 ? 26.414 -14.792 -18.576 1.00 97.38 89 ARG A CA 1
ATOM 716 C C . ARG A 1 89 ? 27.260 -13.988 -17.592 1.00 97.38 89 ARG A C 1
ATOM 718 O O . ARG A 1 89 ? 28.459 -13.875 -17.826 1.00 97.38 89 ARG A O 1
ATOM 725 N N . LEU A 1 90 ? 26.667 -13.470 -16.516 1.00 95.69 90 LEU A N 1
ATOM 726 C CA . LEU A 1 90 ? 27.378 -12.739 -15.462 1.00 95.69 90 LEU A CA 1
ATOM 727 C C . LEU A 1 90 ? 28.416 -13.627 -14.762 1.00 95.69 90 LEU A C 1
ATOM 729 O O . LEU A 1 90 ? 29.566 -13.218 -14.631 1.00 95.69 90 LEU A O 1
ATOM 733 N N . ASP A 1 91 ? 28.054 -14.865 -14.421 1.00 96.00 91 ASP A N 1
ATOM 734 C CA . ASP A 1 91 ? 28.947 -15.849 -13.789 1.00 96.00 91 ASP A CA 1
ATOM 735 C C . ASP A 1 91 ? 30.153 -16.214 -14.667 1.00 96.00 91 ASP A C 1
ATOM 737 O O . ASP A 1 91 ? 31.218 -16.581 -14.167 1.00 96.00 91 ASP A O 1
ATOM 741 N N . ASN A 1 92 ? 29.991 -16.116 -15.989 1.00 96.25 92 ASN A N 1
ATOM 742 C CA . ASN A 1 92 ? 31.033 -16.412 -16.969 1.00 96.25 92 ASN A CA 1
ATOM 743 C C . ASN A 1 92 ? 31.752 -15.158 -17.493 1.00 96.25 92 ASN A C 1
ATOM 745 O O . ASN A 1 92 ? 32.634 -15.284 -18.347 1.00 96.25 92 ASN A O 1
ATOM 749 N N . ALA A 1 93 ? 31.403 -13.959 -17.016 1.00 95.88 93 ALA A N 1
ATOM 750 C CA . ALA A 1 93 ? 32.071 -12.729 -17.420 1.00 95.88 93 ALA A CA 1
ATOM 751 C C . ALA A 1 93 ? 33.516 -12.734 -16.903 1.00 95.88 93 ALA A C 1
ATOM 753 O O . ALA A 1 93 ? 33.779 -12.857 -15.707 1.00 95.88 93 ALA A O 1
ATOM 754 N N . THR A 1 94 ? 34.479 -12.589 -17.813 1.00 96.81 94 THR A N 1
ATOM 755 C CA . THR A 1 94 ? 35.909 -12.657 -17.469 1.00 96.81 94 THR A CA 1
ATOM 756 C C . THR A 1 94 ? 36.524 -11.280 -17.252 1.00 96.81 94 THR A C 1
ATOM 758 O O . THR A 1 94 ? 37.630 -11.160 -16.720 1.00 96.81 94 THR A O 1
ATOM 761 N N . THR A 1 95 ? 35.806 -10.227 -17.645 1.00 97.81 95 THR A N 1
ATOM 762 C CA . THR A 1 95 ? 36.229 -8.836 -17.495 1.00 97.81 95 THR A CA 1
ATOM 763 C C . THR A 1 95 ? 35.117 -7.973 -16.908 1.00 97.81 95 THR A C 1
ATOM 765 O O . THR A 1 95 ? 33.932 -8.237 -17.095 1.00 97.81 95 THR A O 1
ATOM 768 N N . ALA A 1 9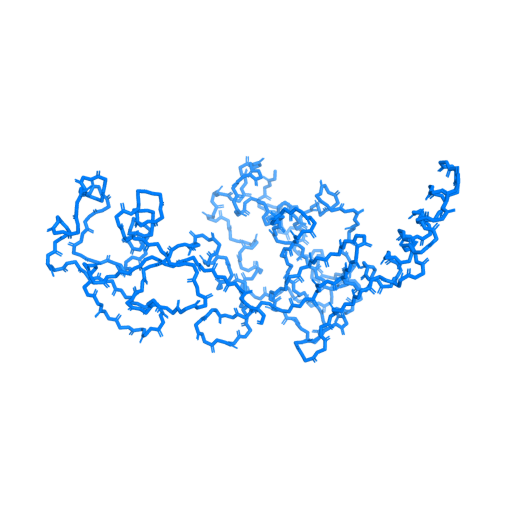6 ? 35.503 -6.875 -16.252 1.00 96.88 96 ALA A N 1
ATOM 769 C CA . ALA A 1 96 ? 34.544 -5.887 -15.759 1.00 96.88 96 ALA A CA 1
ATOM 770 C C . ALA A 1 96 ? 33.722 -5.245 -16.893 1.00 96.88 96 ALA A C 1
ATOM 772 O O . ALA A 1 96 ? 32.562 -4.911 -16.696 1.00 96.88 96 ALA A O 1
ATOM 773 N N . ALA A 1 97 ? 34.301 -5.095 -18.090 1.00 97.62 97 ALA A N 1
ATOM 774 C CA . ALA A 1 97 ? 33.591 -4.543 -19.242 1.00 97.62 97 ALA A CA 1
ATOM 775 C C . ALA A 1 97 ? 32.485 -5.486 -19.745 1.00 97.62 97 ALA A C 1
ATOM 777 O O . ALA A 1 97 ? 31.385 -5.029 -20.039 1.00 97.62 97 ALA A O 1
ATOM 778 N N . GLU A 1 98 ? 32.757 -6.794 -19.799 1.00 97.19 98 GLU A N 1
ATOM 779 C CA . GLU A 1 98 ? 31.745 -7.810 -20.119 1.00 97.19 98 GLU A CA 1
ATOM 780 C C . GLU A 1 98 ? 30.632 -7.828 -19.069 1.00 97.19 98 GLU A C 1
ATOM 782 O O . GLU A 1 98 ? 29.458 -7.793 -19.427 1.00 97.19 98 GLU A O 1
ATOM 787 N N . TYR A 1 99 ? 30.999 -7.819 -17.783 1.00 96.81 99 TYR A N 1
ATOM 788 C CA . TYR A 1 99 ? 30.043 -7.793 -16.676 1.00 96.81 99 TYR A CA 1
ATOM 789 C C . TYR A 1 99 ? 29.114 -6.571 -16.751 1.00 96.81 99 TYR A C 1
ATOM 791 O O . TYR A 1 99 ? 27.893 -6.705 -16.661 1.00 96.81 99 TYR A O 1
ATOM 799 N N . ASN A 1 100 ? 29.684 -5.383 -16.978 1.00 97.25 100 ASN A N 1
ATOM 800 C CA . ASN A 1 100 ? 28.919 -4.141 -17.078 1.00 97.25 100 ASN A CA 1
ATOM 801 C C . ASN A 1 100 ? 27.977 -4.152 -18.286 1.00 97.25 100 ASN A C 1
ATOM 803 O O . ASN A 1 100 ? 26.816 -3.798 -18.135 1.00 97.25 100 ASN A O 1
ATOM 807 N N . ALA A 1 101 ? 28.433 -4.624 -19.451 1.00 97.75 101 ALA A N 1
ATOM 808 C CA . ALA A 1 101 ? 27.587 -4.705 -20.642 1.00 97.75 101 ALA A CA 1
ATOM 809 C C . ALA A 1 101 ? 26.388 -5.654 -20.453 1.00 97.75 101 ALA A C 1
ATOM 811 O O . ALA A 1 101 ? 25.294 -5.367 -20.928 1.00 97.75 101 ALA A O 1
ATOM 812 N N . ILE A 1 102 ? 26.574 -6.774 -19.741 1.00 97.75 102 ILE A N 1
ATOM 813 C CA . ILE A 1 102 ? 25.472 -7.694 -19.415 1.00 97.75 102 ILE A CA 1
ATOM 814 C C . ILE A 1 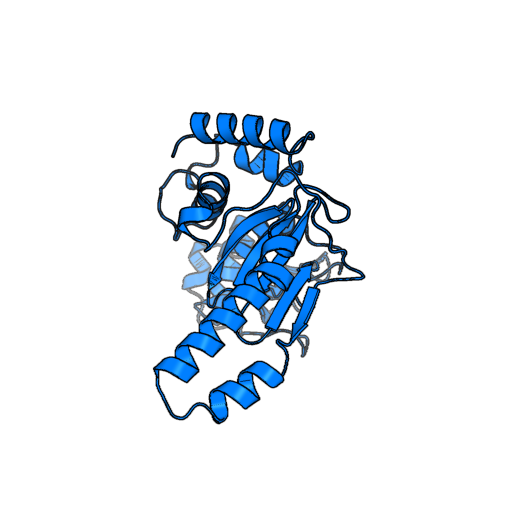102 ? 24.506 -7.048 -18.416 1.00 97.75 102 ILE A C 1
ATOM 816 O O . ILE A 1 102 ? 23.297 -7.184 -18.571 1.00 97.75 102 ILE A O 1
ATOM 820 N N . THR A 1 103 ? 25.033 -6.333 -17.418 1.00 96.25 103 THR A N 1
ATOM 821 C CA . THR A 1 103 ? 24.214 -5.603 -16.437 1.00 96.25 103 THR A CA 1
ATOM 822 C C . THR A 1 103 ? 23.378 -4.511 -17.111 1.00 96.25 103 THR A C 1
ATOM 824 O O . THR A 1 103 ? 22.194 -4.385 -16.821 1.00 96.25 103 THR A O 1
ATOM 827 N N . GLU A 1 104 ? 23.958 -3.747 -18.040 1.00 96.38 104 GLU A N 1
ATOM 828 C CA . GLU A 1 104 ? 23.231 -2.739 -18.826 1.00 96.38 104 GLU A CA 1
ATOM 829 C C . GLU A 1 104 ? 22.119 -3.381 -19.670 1.00 96.38 104 GLU A C 1
ATOM 831 O O . GLU A 1 104 ? 20.983 -2.919 -19.644 1.00 96.38 104 GLU A O 1
ATOM 836 N N . GLU A 1 105 ? 22.399 -4.507 -20.334 1.00 97.31 105 GLU A N 1
ATOM 837 C CA . GLU A 1 105 ? 21.382 -5.254 -21.086 1.00 97.31 105 GLU A CA 1
ATOM 838 C C . GLU A 1 105 ? 20.249 -5.777 -20.184 1.00 97.31 105 GLU A C 1
ATOM 840 O O . GLU A 1 105 ? 19.084 -5.785 -20.585 1.00 97.31 105 GLU A O 1
ATOM 845 N N . GLN A 1 106 ? 20.574 -6.207 -18.962 1.00 96.56 106 GLN A N 1
ATOM 846 C CA . GLN A 1 106 ? 19.585 -6.633 -17.973 1.00 96.56 106 GLN A CA 1
ATOM 847 C C . GLN A 1 106 ? 18.708 -5.460 -17.522 1.00 96.56 106 GLN A C 1
ATOM 849 O O . GLN A 1 106 ? 17.493 -5.617 -17.447 1.00 96.56 106 GLN A O 1
ATOM 854 N N . ILE A 1 107 ? 19.292 -4.282 -17.277 1.00 94.44 107 ILE A N 1
ATOM 855 C CA . ILE A 1 107 ? 18.544 -3.061 -16.934 1.00 94.44 107 ILE A CA 1
ATOM 856 C C . ILE A 1 107 ? 17.580 -2.686 -18.062 1.00 94.44 107 ILE A C 1
ATOM 858 O O . ILE A 1 107 ? 16.401 -2.457 -17.796 1.00 94.44 107 ILE A O 1
ATOM 862 N N . ASP A 1 108 ? 18.039 -2.695 -19.315 1.00 95.62 108 ASP A N 1
ATOM 863 C CA . ASP A 1 108 ? 17.191 -2.411 -20.480 1.00 95.62 108 ASP A CA 1
ATOM 864 C C . ASP A 1 108 ? 16.047 -3.431 -20.610 1.00 95.62 108 ASP A C 1
ATOM 866 O O . ASP A 1 108 ? 14.911 -3.085 -20.954 1.00 95.62 108 ASP A O 1
ATOM 870 N N . TYR A 1 109 ? 16.329 -4.707 -20.321 1.00 96.38 109 TYR A N 1
ATOM 871 C CA . TYR A 1 109 ? 15.315 -5.756 -20.289 1.00 96.38 109 TYR A CA 1
ATOM 872 C C . TYR A 1 109 ? 14.267 -5.492 -19.201 1.00 96.38 109 TYR A C 1
ATOM 874 O O . TYR A 1 109 ? 13.072 -5.548 -19.500 1.00 96.38 109 TYR A O 1
ATOM 882 N N . LEU A 1 110 ? 14.691 -5.202 -17.969 1.00 95.06 110 LEU A N 1
ATOM 883 C CA . LEU A 1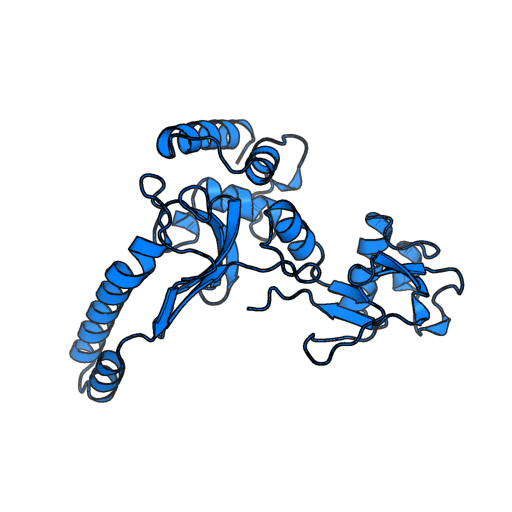 110 ? 13.803 -4.910 -16.840 1.00 95.06 110 LEU A CA 1
ATOM 884 C C . LEU A 1 110 ? 12.927 -3.695 -17.133 1.00 95.06 110 LEU A C 1
ATOM 886 O O . LEU A 1 110 ? 11.705 -3.779 -17.003 1.00 95.06 110 LEU A O 1
ATOM 890 N N . GLN A 1 111 ? 13.537 -2.619 -17.632 1.00 93.12 111 GLN A N 1
ATOM 891 C CA . GLN A 1 111 ? 12.834 -1.386 -17.953 1.00 93.12 111 GLN A CA 1
ATOM 892 C C . GLN A 1 111 ? 11.705 -1.641 -18.953 1.00 93.12 111 GLN A C 1
ATOM 894 O O . GLN A 1 111 ? 10.548 -1.315 -18.710 1.00 93.12 111 GLN A O 1
ATOM 899 N N . LYS A 1 112 ? 12.027 -2.308 -20.062 1.00 94.69 112 LYS A N 1
ATOM 900 C CA . LYS A 1 112 ? 11.076 -2.536 -21.150 1.00 94.69 112 LYS A CA 1
ATOM 901 C C . LYS A 1 112 ? 9.989 -3.556 -20.815 1.00 94.69 112 LYS A C 1
ATOM 903 O O . LYS A 1 112 ? 8.857 -3.431 -21.284 1.00 94.69 112 LYS A O 1
ATOM 908 N N . ASN A 1 113 ? 10.343 -4.624 -20.102 1.00 95.69 113 ASN A N 1
ATOM 909 C CA . ASN A 1 113 ? 9.438 -5.757 -19.905 1.00 95.69 113 ASN A CA 1
ATOM 910 C C . ASN A 1 113 ? 8.662 -5.675 -18.588 1.00 95.69 113 ASN A C 1
ATOM 912 O O . ASN A 1 113 ? 7.567 -6.234 -18.532 1.00 95.69 113 ASN A O 1
ATOM 916 N N . PHE A 1 114 ? 9.190 -4.988 -17.568 1.00 95.06 114 PHE A N 1
ATOM 917 C CA . PHE A 1 114 ? 8.586 -4.901 -16.237 1.00 95.06 114 PHE A CA 1
ATOM 918 C C . PHE A 1 114 ? 8.263 -3.458 -15.822 1.00 95.06 114 PHE A C 1
ATOM 920 O O . PHE A 1 114 ? 7.085 -3.183 -15.596 1.00 95.06 114 PHE A O 1
ATOM 927 N N . ASP A 1 115 ? 9.239 -2.539 -15.775 1.00 93.62 115 ASP A N 1
ATOM 928 C CA . ASP A 1 115 ? 9.015 -1.181 -15.236 1.00 93.62 115 ASP A CA 1
ATOM 929 C C . ASP A 1 115 ? 8.014 -0.379 -16.084 1.00 93.62 115 ASP A C 1
ATOM 931 O O . ASP A 1 115 ? 6.980 0.059 -15.583 1.00 93.62 115 ASP A O 1
ATOM 935 N N . GLU A 1 116 ? 8.259 -0.235 -17.390 1.00 94.50 116 GLU A N 1
ATOM 936 C CA . GLU A 1 116 ? 7.401 0.548 -18.289 1.00 94.50 116 GLU A CA 1
ATOM 937 C C . GLU A 1 116 ? 5.930 0.077 -18.284 1.00 94.50 116 GLU A C 1
ATOM 939 O O . GLU A 1 116 ? 5.034 0.923 -18.342 1.00 94.50 116 GLU A O 1
ATOM 944 N N . PRO A 1 117 ? 5.611 -1.235 -18.258 1.00 96.06 117 PRO A N 1
ATOM 945 C CA . PRO A 1 117 ? 4.242 -1.698 -18.027 1.00 96.06 117 PRO A CA 1
ATOM 946 C C . PRO A 1 117 ? 3.697 -1.411 -16.622 1.00 96.06 117 PRO A C 1
ATOM 948 O O . PRO A 1 117 ? 2.526 -1.045 -16.507 1.00 96.06 117 PRO A O 1
ATOM 951 N N . ALA A 1 118 ? 4.506 -1.593 -15.574 1.00 96.25 118 ALA A N 1
ATOM 952 C CA . ALA A 1 118 ? 4.082 -1.471 -14.177 1.00 96.25 118 ALA A CA 1
ATOM 953 C C . ALA A 1 118 ? 3.856 -0.026 -13.721 1.00 96.25 118 ALA A C 1
ATOM 955 O O . ALA A 1 118 ? 3.025 0.208 -12.849 1.00 96.25 118 ALA A O 1
ATOM 956 N N . LEU A 1 119 ? 4.506 0.944 -14.364 1.00 95.94 119 LEU A N 1
ATOM 957 C CA . LEU A 1 119 ? 4.364 2.370 -14.068 1.00 95.94 119 LEU A CA 1
ATOM 958 C C . LEU A 1 119 ? 3.106 3.015 -14.680 1.00 95.94 119 LEU A C 1
ATOM 960 O O . LEU A 1 119 ? 2.816 4.185 -14.420 1.00 95.94 119 LEU A O 1
ATOM 964 N N . ARG A 1 120 ? 2.335 2.289 -15.497 1.00 96.81 120 ARG A N 1
ATOM 965 C CA . ARG A 1 120 ? 1.163 2.842 -16.197 1.00 96.81 120 ARG A CA 1
ATOM 966 C C . ARG A 1 120 ? -0.016 3.026 -15.259 1.00 96.81 120 ARG A C 1
ATOM 968 O O . ARG A 1 120 ? -0.365 2.125 -14.509 1.00 96.81 120 ARG A O 1
ATOM 975 N N . GLY A 1 121 ? -0.695 4.162 -15.356 1.00 96.38 121 GLY A N 1
ATOM 976 C CA . GLY A 1 121 ? -1.987 4.385 -14.718 1.00 96.38 121 GLY A CA 1
ATOM 977 C C . GLY A 1 121 ? -1.975 4.248 -13.196 1.00 96.38 121 GLY A C 1
ATOM 978 O O . GLY A 1 121 ? -3.028 3.960 -12.631 1.00 96.38 121 GLY A O 1
ATOM 979 N N . MET A 1 122 ? -0.834 4.441 -12.529 1.00 97.06 122 MET A N 1
ATOM 980 C CA . MET A 1 122 ? -0.686 4.331 -11.074 1.00 97.06 122 MET A CA 1
ATOM 981 C C . MET A 1 122 ? -0.014 5.567 -10.458 1.00 97.06 122 MET A C 1
ATOM 983 O O . MET A 1 122 ? 0.516 6.417 -11.170 1.00 97.06 122 MET A O 1
ATOM 987 N N . ALA A 1 123 ? -0.014 5.663 -9.133 1.00 96.75 123 ALA A N 1
ATOM 988 C CA . ALA A 1 123 ? 0.845 6.571 -8.379 1.00 96.75 123 ALA A CA 1
ATOM 989 C C . ALA A 1 123 ? 1.462 5.838 -7.188 1.00 96.75 123 ALA A C 1
ATOM 991 O O . ALA A 1 123 ? 0.805 5.002 -6.567 1.00 96.75 123 ALA A O 1
ATOM 992 N N . PHE A 1 124 ? 2.708 6.173 -6.863 1.00 95.81 124 PHE A N 1
ATOM 993 C CA . PHE A 1 124 ? 3.359 5.699 -5.649 1.00 95.81 124 PHE A CA 1
ATOM 994 C C . PHE A 1 124 ? 2.772 6.379 -4.409 1.00 95.81 124 PHE A C 1
ATOM 996 O O . PHE A 1 124 ? 2.279 7.507 -4.468 1.00 95.81 124 PHE A O 1
ATOM 1003 N N . LEU A 1 125 ? 2.812 5.666 -3.288 1.00 94.31 125 LEU A N 1
ATOM 1004 C CA . LEU A 1 125 ? 2.294 6.108 -1.997 1.00 94.31 125 LEU A CA 1
ATOM 1005 C C . LEU A 1 125 ? 3.346 6.023 -0.887 1.00 94.31 125 LEU A C 1
ATOM 1007 O O . LEU A 1 125 ? 3.366 6.884 -0.009 1.00 94.31 125 LEU A O 1
ATOM 1011 N N . SER A 1 126 ? 4.197 4.995 -0.911 1.00 91.19 126 SER A N 1
ATOM 1012 C CA . SER A 1 126 ? 5.277 4.805 0.060 1.00 91.19 126 SER A CA 1
ATOM 1013 C C . SER A 1 126 ? 6.497 4.125 -0.552 1.00 91.19 126 SER A C 1
ATOM 1015 O O . SER A 1 126 ? 6.366 3.335 -1.490 1.00 91.19 126 SER A O 1
ATOM 1017 N N . ASP A 1 127 ? 7.665 4.417 0.025 1.00 89.31 127 ASP A N 1
ATOM 1018 C CA . ASP A 1 127 ? 8.880 3.607 -0.083 1.00 89.31 127 ASP A CA 1
ATOM 1019 C C . ASP A 1 127 ? 8.955 2.694 1.148 1.00 89.31 127 ASP A C 1
ATOM 1021 O O . ASP A 1 127 ? 9.125 3.152 2.283 1.00 89.31 127 ASP A O 1
ATOM 1025 N N . ASP A 1 128 ? 8.793 1.394 0.926 1.00 84.38 128 ASP A N 1
ATOM 1026 C CA . ASP A 1 128 ? 8.857 0.369 1.967 1.00 84.38 128 ASP A CA 1
ATOM 1027 C C . ASP A 1 128 ? 10.286 -0.206 2.117 1.00 84.38 128 ASP A C 1
ATOM 1029 O O . ASP A 1 128 ? 10.522 -1.111 2.927 1.00 84.38 128 ASP A O 1
ATOM 1033 N N . GLY A 1 129 ? 11.252 0.359 1.382 1.00 83.62 129 GLY A N 1
ATOM 1034 C CA . GLY A 1 129 ? 12.659 -0.011 1.345 1.00 83.62 129 GLY A CA 1
ATOM 1035 C C . GLY A 1 129 ? 12.959 -1.147 0.369 1.00 83.62 129 GLY A C 1
ATOM 1036 O O . GLY A 1 129 ? 12.080 -1.880 -0.074 1.00 83.62 129 GLY A O 1
ATOM 1037 N N . CYS A 1 130 ? 14.244 -1.331 0.050 1.00 82.06 130 CYS A N 1
ATOM 1038 C CA . CYS A 1 130 ? 14.724 -2.434 -0.795 1.00 82.06 130 CYS A CA 1
ATOM 1039 C C . CYS A 1 130 ? 14.031 -2.530 -2.175 1.00 82.06 130 CYS A C 1
ATOM 1041 O O . CYS A 1 130 ? 13.812 -3.633 -2.664 1.00 82.06 130 CYS A O 1
ATOM 1043 N N . ASN A 1 131 ? 13.716 -1.390 -2.807 1.00 84.00 131 ASN A N 1
ATOM 1044 C CA . ASN A 1 131 ? 12.964 -1.296 -4.073 1.00 84.00 131 ASN A CA 1
ATOM 1045 C C . ASN A 1 131 ? 11.518 -1.816 -3.995 1.00 84.00 131 ASN A C 1
ATOM 1047 O O . ASN A 1 131 ? 10.932 -2.183 -5.015 1.00 84.00 131 ASN A O 1
ATOM 1051 N N . ILE A 1 132 ? 10.945 -1.856 -2.793 1.00 90.50 132 ILE A N 1
ATOM 1052 C CA . ILE A 1 132 ? 9.541 -2.174 -2.573 1.00 90.50 132 ILE A CA 1
ATOM 1053 C C . ILE A 1 132 ? 8.808 -0.860 -2.372 1.00 90.50 132 ILE A C 1
ATOM 1055 O O . ILE A 1 132 ? 9.093 -0.116 -1.438 1.00 90.50 132 ILE A O 1
ATOM 1059 N N . TYR A 1 133 ? 7.831 -0.611 -3.226 1.00 93.31 133 TYR A N 1
ATOM 1060 C CA . TYR A 1 133 ? 6.941 0.526 -3.097 1.00 93.31 133 TYR A CA 1
ATOM 1061 C C . TYR A 1 133 ? 5.505 0.047 -2.951 1.00 93.31 133 TYR A C 1
ATOM 1063 O O . TYR A 1 133 ? 5.127 -1.019 -3.451 1.00 93.31 133 TYR A O 1
ATOM 1071 N N . THR A 1 134 ? 4.682 0.874 -2.320 1.00 94.81 134 THR A N 1
ATOM 1072 C CA . THR A 1 134 ? 3.232 0.727 -2.402 1.00 94.81 134 THR A CA 1
ATOM 1073 C C . THR A 1 134 ? 2.675 1.721 -3.413 1.00 94.81 134 THR A C 1
ATOM 1075 O O . THR A 1 134 ? 3.053 2.893 -3.418 1.00 94.81 134 THR A O 1
ATOM 1078 N N . ALA A 1 135 ? 1.763 1.262 -4.267 1.00 96.56 135 ALA A N 1
ATOM 1079 C CA . ALA A 1 135 ? 1.128 2.064 -5.303 1.00 96.56 135 ALA A CA 1
ATOM 1080 C C . ALA A 1 135 ? -0.403 1.993 -5.233 1.00 96.56 135 ALA A C 1
ATOM 1082 O O . ALA A 1 135 ? -0.982 0.986 -4.827 1.00 96.56 135 ALA A O 1
ATOM 1083 N N . ILE A 1 136 ? -1.064 3.059 -5.682 1.00 98.06 136 ILE A N 1
ATOM 1084 C CA . ILE A 1 136 ? -2.498 3.083 -5.978 1.00 98.06 136 ILE A CA 1
ATOM 1085 C C . ILE A 1 136 ? -2.726 3.111 -7.481 1.00 98.06 136 ILE A C 1
ATOM 1087 O O . ILE A 1 136 ? -2.120 3.900 -8.207 1.00 98.06 136 ILE A O 1
ATOM 1091 N N . ILE A 1 137 ? -3.663 2.293 -7.953 1.00 97.88 137 ILE A N 1
ATOM 1092 C CA . ILE A 1 137 ? -4.033 2.284 -9.366 1.00 97.88 137 ILE A CA 1
ATOM 1093 C C . ILE A 1 137 ? -5.051 3.393 -9.643 1.00 97.88 137 ILE A C 1
ATOM 1095 O O . ILE A 1 137 ? -6.161 3.410 -9.107 1.00 97.88 137 ILE A O 1
ATOM 1099 N N . LEU A 1 138 ? -4.695 4.319 -10.523 1.00 97.94 138 LEU A N 1
ATOM 1100 C CA . LEU A 1 138 ? -5.505 5.469 -10.926 1.00 97.94 138 LEU A CA 1
ATOM 1101 C C . LEU A 1 138 ? -6.359 5.179 -12.167 1.00 97.94 138 LEU A C 1
ATOM 1103 O O . LEU A 1 138 ? -7.413 5.798 -12.357 1.00 97.94 138 LEU A O 1
ATOM 1107 N N . ARG A 1 139 ? -5.923 4.239 -13.016 1.00 96.88 139 ARG A N 1
ATOM 1108 C CA . ARG A 1 139 ? -6.552 3.929 -14.303 1.00 96.88 139 ARG A CA 1
ATOM 1109 C C . ARG A 1 139 ? -6.323 2.477 -14.737 1.00 96.88 139 ARG A C 1
ATOM 1111 O O . ARG A 1 139 ? -5.280 1.901 -14.467 1.00 96.88 139 ARG A O 1
ATOM 1118 N N . GLY A 1 140 ? -7.301 1.908 -15.442 1.00 96.38 140 GLY A N 1
ATOM 1119 C CA . GLY A 1 140 ? -7.310 0.507 -15.873 1.00 96.38 140 GLY A CA 1
ATOM 1120 C C . GLY A 1 140 ? -8.238 -0.379 -15.028 1.00 96.38 140 GLY A C 1
ATOM 1121 O O . GLY A 1 140 ? -8.958 0.128 -14.161 1.00 96.38 140 GLY A O 1
ATOM 1122 N N . PRO A 1 141 ? -8.256 -1.701 -15.270 1.00 95.38 141 PRO A N 1
ATOM 1123 C CA . PRO A 1 141 ? -9.188 -2.628 -14.619 1.00 95.38 141 PRO A CA 1
ATOM 1124 C C . PRO A 1 141 ? -9.020 -2.725 -13.096 1.00 95.38 141 PRO A C 1
ATOM 1126 O O . PRO A 1 141 ? -9.988 -3.001 -12.392 1.00 95.38 141 PRO A O 1
ATOM 1129 N N . ALA A 1 142 ? -7.812 -2.467 -12.586 1.00 96.50 142 ALA A N 1
ATOM 1130 C CA . ALA A 1 142 ? -7.499 -2.507 -11.158 1.00 96.50 142 ALA A CA 1
ATOM 1131 C C . ALA A 1 142 ? -7.697 -1.160 -10.432 1.00 96.50 142 ALA A C 1
ATOM 1133 O O . ALA A 1 142 ? -7.265 -0.999 -9.293 1.00 96.50 142 ALA A O 1
ATOM 1134 N N . ARG A 1 143 ? -8.332 -0.167 -11.073 1.00 96.38 143 ARG A N 1
ATOM 1135 C CA . ARG A 1 143 ? -8.483 1.193 -10.532 1.00 96.38 143 ARG A CA 1
ATOM 1136 C C . ARG A 1 143 ? -9.038 1.213 -9.100 1.00 96.38 143 ARG A C 1
ATOM 1138 O O . ARG A 1 143 ? -10.100 0.662 -8.825 1.00 96.38 143 ARG A O 1
ATOM 1145 N N . GLY A 1 144 ? -8.376 1.979 -8.236 1.00 95.88 144 GLY A N 1
ATOM 1146 C CA . GLY A 1 144 ? -8.732 2.198 -6.833 1.00 95.88 144 GLY A CA 1
ATOM 1147 C C . GLY A 1 144 ? -8.152 1.164 -5.871 1.00 95.88 144 GLY A C 1
ATOM 1148 O O . GLY A 1 144 ? -8.352 1.292 -4.669 1.00 95.88 144 GLY A O 1
ATOM 1149 N N . GLN A 1 145 ? -7.444 0.159 -6.381 1.00 96.19 145 GLN A N 1
ATOM 1150 C CA . GLN A 1 145 ? -6.799 -0.861 -5.564 1.00 96.19 145 GLN A CA 1
ATOM 1151 C C . GLN A 1 145 ? -5.391 -0.425 -5.158 1.00 96.19 145 GLN A C 1
ATOM 1153 O O . GLN A 1 145 ? -4.723 0.308 -5.896 1.00 96.19 145 GLN A O 1
ATOM 1158 N N . ILE A 1 146 ? -4.937 -0.942 -4.017 1.00 97.31 146 ILE A N 1
ATOM 1159 C CA . ILE A 1 146 ? -3.562 -0.796 -3.538 1.00 97.31 146 ILE A CA 1
ATOM 1160 C C . ILE A 1 146 ? -2.735 -2.011 -3.948 1.00 97.31 146 ILE A C 1
ATOM 1162 O O . ILE A 1 146 ? -3.193 -3.148 -3.839 1.00 97.31 146 ILE A O 1
ATOM 1166 N N . TRP A 1 147 ? -1.531 -1.758 -4.447 1.00 97.12 147 TRP A N 1
ATOM 1167 C CA . TRP A 1 147 ? -0.651 -2.755 -5.037 1.00 97.12 147 TRP A CA 1
ATOM 1168 C C . TRP A 1 147 ? 0.757 -2.646 -4.466 1.00 97.12 147 TRP A C 1
ATOM 1170 O O . TRP A 1 147 ? 1.274 -1.552 -4.238 1.00 97.12 147 TRP A O 1
ATOM 1180 N N . ARG A 1 148 ? 1.386 -3.805 -4.282 1.00 95.50 148 ARG A N 1
ATOM 1181 C CA . ARG A 1 148 ? 2.832 -3.919 -4.134 1.00 95.50 148 ARG A CA 1
ATOM 1182 C C . ARG A 1 148 ? 3.478 -3.625 -5.483 1.00 95.50 148 ARG A C 1
ATOM 1184 O O . ARG A 1 148 ? 3.009 -4.137 -6.497 1.00 95.50 148 ARG A O 1
ATOM 1191 N N . HIS A 1 149 ? 4.564 -2.869 -5.475 1.00 95.56 149 HIS A N 1
ATOM 1192 C CA . HIS A 1 149 ? 5.422 -2.642 -6.627 1.00 95.56 149 HIS A CA 1
ATOM 1193 C C . HIS A 1 149 ? 6.872 -2.953 -6.240 1.00 95.56 149 HIS A C 1
ATOM 1195 O O . HIS A 1 149 ? 7.574 -2.102 -5.697 1.00 95.56 149 HIS A O 1
ATOM 1201 N N . GLU A 1 150 ? 7.325 -4.173 -6.523 1.00 94.12 150 GLU A N 1
ATOM 1202 C CA . GLU A 1 150 ? 8.726 -4.576 -6.383 1.00 94.12 150 GLU A CA 1
ATOM 1203 C C . GLU A 1 150 ? 9.261 -5.021 -7.744 1.00 94.12 150 GLU A C 1
ATOM 1205 O O . GLU A 1 150 ? 8.771 -5.986 -8.327 1.00 94.12 150 GLU A O 1
ATOM 1210 N N . ILE A 1 151 ? 10.272 -4.320 -8.252 1.00 93.56 151 ILE A N 1
ATOM 1211 C CA . ILE A 1 151 ? 11.030 -4.742 -9.432 1.00 93.56 151 ILE A CA 1
ATOM 1212 C C . ILE A 1 151 ? 12.503 -4.640 -9.060 1.00 93.56 151 ILE A C 1
ATOM 1214 O O . ILE A 1 151 ? 12.999 -3.585 -8.663 1.00 93.56 151 ILE A O 1
ATOM 1218 N N . THR A 1 152 ? 13.194 -5.771 -9.129 1.00 92.12 152 THR A N 1
ATOM 1219 C CA . THR A 1 152 ? 14.597 -5.909 -8.748 1.00 92.12 152 THR A CA 1
ATOM 1220 C C . THR A 1 152 ? 15.412 -6.423 -9.927 1.00 92.12 152 THR A C 1
ATOM 1222 O O . THR A 1 152 ? 14.883 -6.744 -10.990 1.00 92.12 152 THR A O 1
ATOM 1225 N N . MET A 1 153 ? 16.727 -6.534 -9.731 1.00 90.75 153 MET A N 1
ATOM 1226 C CA . MET A 1 153 ? 17.581 -7.224 -10.696 1.00 90.75 153 MET A CA 1
ATOM 1227 C C . MET A 1 153 ? 17.221 -8.701 -10.837 1.00 90.75 153 MET A C 1
ATOM 1229 O O . MET A 1 153 ? 17.588 -9.302 -11.844 1.00 90.75 153 MET A O 1
ATOM 1233 N N . ASP A 1 154 ? 16.504 -9.271 -9.866 1.00 91.44 154 ASP A N 1
ATOM 1234 C CA . ASP A 1 154 ? 16.281 -10.704 -9.821 1.00 91.44 154 ASP A CA 1
ATOM 1235 C C . ASP A 1 154 ? 14.893 -11.123 -10.319 1.00 91.44 154 ASP A C 1
ATOM 1237 O O . ASP A 1 154 ? 14.731 -12.167 -10.960 1.00 91.44 154 ASP A O 1
ATOM 1241 N N . ASN A 1 155 ? 13.881 -10.300 -10.043 1.00 93.88 155 ASN A N 1
ATOM 1242 C CA . ASN A 1 155 ? 12.482 -10.585 -10.339 1.00 93.88 155 ASN A CA 1
ATOM 1243 C C . ASN A 1 155 ? 11.613 -9.316 -10.360 1.00 93.88 155 ASN A C 1
ATOM 1245 O O . ASN A 1 155 ? 12.043 -8.223 -9.991 1.00 93.88 155 ASN A O 1
ATOM 1249 N N . ALA A 1 156 ? 10.363 -9.497 -10.777 1.00 95.62 156 ALA A N 1
ATOM 1250 C CA . ALA A 1 156 ? 9.272 -8.556 -10.598 1.00 95.62 156 ALA A CA 1
ATOM 1251 C C . ALA A 1 156 ? 8.145 -9.213 -9.788 1.00 95.62 156 ALA A C 1
ATOM 1253 O O . ALA A 1 156 ? 7.724 -10.331 -10.096 1.00 95.62 156 ALA A O 1
ATOM 1254 N N . ASP A 1 157 ? 7.642 -8.493 -8.787 1.00 95.94 157 ASP A N 1
ATOM 1255 C CA . ASP A 1 157 ? 6.452 -8.819 -8.003 1.00 95.94 157 ASP A CA 1
ATOM 1256 C C . ASP A 1 157 ? 5.571 -7.565 -7.857 1.00 95.94 157 ASP A C 1
ATOM 1258 O O . ASP A 1 157 ? 5.716 -6.746 -6.941 1.00 95.94 157 ASP A O 1
ATOM 1262 N N . VAL A 1 158 ? 4.643 -7.420 -8.805 1.00 97.06 158 VAL A N 1
ATOM 1263 C CA . VAL A 1 158 ? 3.622 -6.371 -8.839 1.00 97.06 158 VAL A CA 1
ATOM 1264 C C . VAL A 1 158 ? 2.250 -7.028 -8.726 1.00 97.06 158 VAL A C 1
ATOM 1266 O O . VAL A 1 158 ? 1.726 -7.607 -9.684 1.00 97.06 158 VAL A O 1
ATOM 1269 N N . ARG A 1 159 ? 1.663 -6.954 -7.530 1.00 96.44 159 ARG A N 1
ATOM 1270 C CA . ARG A 1 159 ? 0.441 -7.683 -7.148 1.00 96.44 159 ARG A CA 1
ATOM 1271 C C . ARG A 1 159 ? -0.432 -6.869 -6.187 1.00 96.44 159 ARG A C 1
ATOM 1273 O O . ARG A 1 159 ? 0.102 -6.014 -5.478 1.00 96.44 159 ARG A O 1
ATOM 1280 N N . PRO A 1 160 ? -1.752 -7.117 -6.121 1.00 96.69 160 PRO A N 1
ATOM 1281 C CA . PRO A 1 160 ? -2.621 -6.369 -5.221 1.00 96.69 160 PRO A CA 1
ATOM 1282 C C . PRO A 1 160 ? -2.320 -6.690 -3.755 1.00 96.69 160 PRO A C 1
ATOM 1284 O O . PRO A 1 160 ? -1.922 -7.806 -3.409 1.00 96.69 160 PRO A O 1
ATOM 1287 N N . TYR A 1 161 ? -2.596 -5.727 -2.883 1.00 94.00 161 TYR A N 1
ATOM 1288 C CA . TYR A 1 161 ? -2.749 -5.981 -1.461 1.00 94.00 161 TYR A CA 1
ATOM 1289 C C . TYR A 1 161 ? -4.180 -6.386 -1.128 1.00 94.00 161 TYR A C 1
ATOM 1291 O O . TYR A 1 161 ? -5.163 -5.792 -1.580 1.00 94.00 161 TYR A O 1
ATOM 1299 N N . TRP A 1 162 ? -4.274 -7.399 -0.274 1.00 90.62 162 TRP A N 1
ATOM 1300 C CA . TRP A 1 162 ? -5.529 -7.902 0.253 1.00 90.62 162 TRP A CA 1
ATOM 1301 C C . TRP A 1 162 ? -5.738 -7.393 1.667 1.00 90.62 162 TRP A C 1
ATOM 1303 O O . TRP A 1 162 ? -4.820 -7.354 2.491 1.00 90.62 162 TRP A O 1
ATOM 1313 N N . HIS A 1 163 ? -6.981 -7.049 1.966 1.00 88.44 163 HIS A N 1
ATOM 1314 C CA . HIS A 1 163 ? -7.380 -6.658 3.294 1.00 88.44 163 HIS A CA 1
ATOM 1315 C C . HIS A 1 163 ? -7.105 -7.812 4.277 1.00 88.44 163 HIS A C 1
ATOM 1317 O O . HIS A 1 163 ? -7.590 -8.934 4.078 1.00 88.44 163 HIS A O 1
ATOM 1323 N N . PRO A 1 164 ? -6.365 -7.570 5.377 1.00 80.81 164 PRO A N 1
ATOM 1324 C CA . PRO A 1 164 ? -5.855 -8.629 6.248 1.00 80.81 164 PRO A CA 1
ATOM 1325 C C . PRO A 1 164 ? -6.970 -9.483 6.870 1.00 80.81 164 PRO A C 1
ATOM 1327 O O . PRO A 1 164 ? -6.774 -10.687 7.069 1.00 80.81 164 PRO A O 1
ATOM 1330 N N . PHE A 1 165 ? -8.142 -8.886 7.126 1.00 79.62 165 PHE A N 1
ATOM 1331 C CA . PHE A 1 165 ? -9.287 -9.546 7.772 1.00 79.62 165 PHE A CA 1
ATOM 1332 C C . PHE A 1 165 ? -10.358 -10.045 6.793 1.00 79.62 165 PHE A C 1
ATOM 1334 O O . PHE A 1 165 ? -10.667 -11.233 6.803 1.00 79.62 165 PHE A O 1
ATOM 1341 N N . THR A 1 166 ? -10.900 -9.175 5.935 1.00 83.50 166 THR A N 1
ATOM 1342 C CA . THR A 1 166 ? -11.989 -9.519 5.002 1.00 83.50 166 THR A CA 1
ATOM 1343 C C . THR A 1 166 ? -11.535 -10.315 3.781 1.00 83.50 166 THR A C 1
ATOM 1345 O O . THR A 1 166 ? -12.359 -10.985 3.169 1.00 83.50 166 THR A O 1
ATOM 1348 N N . LYS A 1 167 ? -10.238 -10.268 3.436 1.00 85.06 167 LYS A N 1
ATOM 1349 C CA . LYS A 1 167 ? -9.677 -10.827 2.191 1.00 85.06 167 LYS A CA 1
ATOM 1350 C C . LYS A 1 167 ? -10.245 -10.203 0.914 1.00 85.06 167 LYS A C 1
ATOM 1352 O O . LYS A 1 167 ? -10.049 -10.738 -0.169 1.00 85.06 167 LYS A O 1
ATOM 1357 N N . GLU A 1 168 ? -10.913 -9.062 1.036 1.00 90.00 168 GLU A N 1
ATOM 1358 C CA . GLU A 1 168 ? -11.268 -8.219 -0.101 1.00 90.00 168 GLU A CA 1
ATOM 1359 C C . GLU A 1 168 ? -10.051 -7.400 -0.549 1.00 90.00 168 GLU A C 1
ATOM 1361 O O . GLU A 1 168 ? -9.030 -7.357 0.139 1.00 90.00 168 GLU A O 1
ATOM 1366 N N . LEU A 1 169 ? -10.136 -6.762 -1.713 1.00 90.75 169 LEU A N 1
ATOM 1367 C CA . LEU A 1 169 ? -9.078 -5.873 -2.193 1.00 90.75 169 LEU A CA 1
ATOM 1368 C C . LEU A 1 169 ? -8.956 -4.656 -1.278 1.00 90.75 169 LEU A C 1
ATOM 1370 O O . LEU A 1 169 ? -9.958 -4.047 -0.905 1.00 90.75 169 LEU A O 1
ATOM 1374 N N . LEU A 1 170 ? -7.721 -4.313 -0.922 1.00 92.12 170 LEU A N 1
ATOM 1375 C CA . LEU A 1 170 ? -7.441 -3.233 0.012 1.00 92.12 170 LEU A CA 1
ATOM 1376 C C . LEU A 1 170 ? -7.721 -1.866 -0.637 1.00 92.12 170 LEU A C 1
ATOM 1378 O O . LEU A 1 170 ? -7.238 -1.585 -1.738 1.00 92.12 170 LEU A O 1
ATOM 1382 N N . THR A 1 171 ? -8.494 -1.022 0.052 1.00 91.81 171 THR A N 1
ATOM 1383 C CA . THR A 1 171 ? -8.745 0.373 -0.350 1.00 91.81 171 THR A CA 1
ATOM 1384 C C . THR A 1 171 ? -7.634 1.303 0.143 1.00 91.81 171 THR A C 1
ATOM 1386 O O . THR A 1 171 ? -6.834 0.919 1.000 1.00 91.81 171 THR A O 1
ATOM 1389 N N . PHE A 1 172 ? -7.579 2.546 -0.352 1.00 95.50 172 PHE A N 1
ATOM 1390 C CA . PHE A 1 172 ? -6.594 3.520 0.130 1.00 95.50 172 PHE A CA 1
ATOM 1391 C C . PHE A 1 172 ? -6.799 3.850 1.608 1.00 95.50 172 PHE A C 1
ATOM 1393 O O . PHE A 1 172 ? -5.828 3.914 2.359 1.00 95.50 172 PHE A O 1
ATOM 1400 N N . ASN A 1 173 ? -8.048 4.026 2.042 1.00 93.00 173 ASN A N 1
ATOM 1401 C CA . ASN A 1 173 ? -8.336 4.309 3.447 1.00 93.00 173 ASN A CA 1
ATOM 1402 C C . ASN A 1 173 ? -7.949 3.146 4.364 1.00 93.00 173 ASN A C 1
ATOM 1404 O O . ASN A 1 173 ? -7.364 3.391 5.418 1.00 93.00 173 ASN A O 1
ATOM 1408 N N . ASP A 1 174 ? -8.229 1.903 3.960 1.00 90.75 174 ASP A N 1
ATOM 1409 C CA . ASP A 1 174 ? -7.837 0.730 4.746 1.00 90.75 174 ASP A CA 1
ATOM 1410 C C . ASP A 1 174 ? -6.314 0.609 4.819 1.00 90.75 174 ASP A C 1
ATOM 1412 O O . ASP A 1 174 ? -5.757 0.416 5.897 1.00 90.75 174 ASP A O 1
ATOM 1416 N N . TRP A 1 175 ? -5.624 0.776 3.687 1.00 93.00 175 TRP A N 1
ATOM 1417 C CA . TRP A 1 175 ? -4.163 0.771 3.646 1.00 93.00 175 TRP A CA 1
ATOM 1418 C C . TRP A 1 175 ? -3.564 1.862 4.537 1.00 93.00 175 TRP A C 1
ATOM 1420 O O . TRP A 1 175 ? -2.763 1.560 5.421 1.00 93.00 175 TRP A O 1
ATOM 1430 N N . ARG A 1 176 ? -4.001 3.117 4.377 1.00 91.00 176 ARG A N 1
ATOM 1431 C CA . ARG A 1 176 ? -3.535 4.244 5.195 1.00 91.00 176 ARG A CA 1
ATOM 1432 C C . ARG A 1 176 ? -3.805 3.997 6.678 1.00 91.00 176 ARG A C 1
ATOM 1434 O O . ARG A 1 176 ? -2.947 4.296 7.507 1.00 91.00 176 ARG A O 1
ATOM 1441 N N . TYR A 1 177 ? -4.962 3.425 7.016 1.00 87.06 177 TYR A N 1
ATOM 1442 C CA . TYR A 1 177 ? -5.266 3.021 8.384 1.00 87.06 177 TYR A CA 1
ATOM 1443 C C . TYR A 1 177 ? -4.252 1.990 8.889 1.00 87.06 177 TYR A C 1
ATOM 1445 O O . TYR A 1 177 ? -3.640 2.211 9.929 1.00 87.06 177 TYR A O 1
ATOM 1453 N N . PHE A 1 178 ? -4.008 0.900 8.163 1.00 86.25 178 PHE A N 1
ATOM 1454 C CA . PHE A 1 178 ? -3.086 -0.149 8.608 1.00 86.25 178 PHE A CA 1
ATOM 1455 C C . PHE A 1 178 ? -1.621 0.281 8.659 1.00 86.25 178 PHE A C 1
ATOM 1457 O O . PHE A 1 178 ? -0.895 -0.178 9.540 1.00 86.25 178 PHE A O 1
ATOM 1464 N N . GLU A 1 179 ? -1.189 1.207 7.810 1.00 85.88 179 GLU A N 1
ATOM 1465 C CA . GLU A 1 179 ? 0.153 1.786 7.901 1.00 85.88 179 GLU A CA 1
ATOM 1466 C C . GLU A 1 179 ? 0.340 2.635 9.160 1.00 85.88 179 GLU A C 1
ATOM 1468 O O . GLU A 1 179 ? 1.381 2.576 9.819 1.00 85.88 179 GLU A O 1
ATOM 1473 N N . GLN A 1 180 ? -0.702 3.354 9.573 1.00 81.50 180 GLN A N 1
ATOM 1474 C CA . GLN A 1 180 ? -0.716 4.078 10.845 1.00 81.50 180 GLN A CA 1
ATOM 1475 C C . GLN A 1 180 ? -0.922 3.141 12.054 1.00 81.50 180 GLN A C 1
ATOM 1477 O O . GLN A 1 180 ? -0.557 3.491 13.181 1.00 81.50 180 GLN A O 1
ATOM 1482 N N . HIS A 1 181 ? -1.446 1.931 11.815 1.00 80.00 181 HIS A N 1
ATOM 1483 C CA . HIS A 1 181 ? -1.822 0.926 12.814 1.00 80.00 181 HIS A CA 1
ATOM 1484 C C . HIS A 1 181 ? -1.161 -0.434 12.550 1.00 80.00 181 HIS A C 1
ATOM 1486 O O . HIS A 1 181 ? -1.801 -1.484 12.627 1.00 80.00 181 HIS A O 1
ATOM 1492 N N . ARG A 1 182 ? 0.152 -0.434 12.275 1.00 82.12 182 ARG A N 1
ATOM 1493 C CA . ARG A 1 182 ? 0.899 -1.663 11.943 1.00 82.12 182 ARG A CA 1
ATOM 1494 C C . ARG A 1 182 ? 0.849 -2.737 13.031 1.00 82.12 182 ARG A C 1
ATOM 1496 O O . ARG A 1 182 ? 1.112 -3.896 12.725 1.00 82.12 182 ARG A O 1
ATOM 1503 N N . TYR A 1 183 ? 0.529 -2.377 14.274 1.00 85.81 183 TYR A N 1
ATOM 1504 C CA . TYR A 1 183 ? 0.388 -3.302 15.398 1.00 85.81 183 TYR A CA 1
ATOM 1505 C C . TYR A 1 183 ? -0.998 -3.166 16.019 1.00 85.81 183 TYR A C 1
ATOM 1507 O O . TYR A 1 183 ? -1.374 -2.085 16.472 1.00 85.81 183 TYR A O 1
ATOM 1515 N N . LEU A 1 184 ? -1.733 -4.275 16.071 1.00 88.38 184 LEU A N 1
ATOM 1516 C CA . LEU A 1 184 ? -3.091 -4.336 16.608 1.00 88.38 184 LEU A CA 1
ATOM 1517 C C . LEU A 1 184 ? -3.216 -5.472 17.623 1.00 88.38 184 LEU A C 1
ATOM 1519 O O . LEU A 1 184 ? -2.470 -6.455 17.580 1.00 88.38 184 LEU A O 1
ATOM 1523 N N . LEU A 1 185 ? -4.172 -5.329 18.540 1.00 90.69 185 LEU A N 1
ATOM 1524 C CA . LEU A 1 185 ? -4.533 -6.388 19.475 1.00 90.69 185 LEU A CA 1
ATOM 1525 C C . LEU A 1 185 ? -5.460 -7.407 18.803 1.00 90.69 185 LEU A C 1
ATOM 1527 O O . LEU A 1 185 ? -6.335 -7.047 18.018 1.00 90.69 185 LEU A O 1
ATOM 1531 N N . THR A 1 186 ? -5.286 -8.682 19.137 1.00 88.56 186 THR A N 1
ATOM 1532 C CA . THR A 1 186 ? -6.203 -9.765 18.762 1.00 88.56 186 THR A CA 1
ATOM 1533 C C . THR A 1 186 ? -6.175 -10.879 19.799 1.00 88.56 186 THR A C 1
ATOM 1535 O O . THR A 1 186 ? -5.147 -11.122 20.436 1.00 88.56 186 THR A O 1
ATOM 1538 N N . ILE A 1 187 ? -7.288 -11.593 19.945 1.00 87.81 187 ILE A N 1
ATOM 1539 C CA . ILE A 1 187 ? -7.321 -12.865 20.674 1.00 87.81 187 ILE A CA 1
ATOM 1540 C C . ILE A 1 187 ? -6.962 -14.068 19.778 1.00 87.81 187 ILE A C 1
ATOM 1542 O O . ILE A 1 187 ? -6.773 -15.170 20.286 1.00 87.81 187 ILE A O 1
ATOM 1546 N N . ASP A 1 188 ? -6.827 -13.878 18.458 1.00 75.69 188 ASP A N 1
ATOM 1547 C CA . ASP A 1 188 ? -6.373 -14.911 17.517 1.00 75.69 188 ASP A CA 1
ATOM 1548 C C . ASP A 1 188 ? -4.872 -14.831 17.241 1.00 75.69 188 ASP A C 1
ATOM 1550 O O . ASP A 1 188 ? -4.429 -14.198 16.277 1.00 75.69 188 ASP A O 1
ATOM 1554 N N . GLY A 1 189 ? -4.084 -15.565 18.023 1.00 62.59 189 GLY A N 1
ATOM 1555 C CA . GLY A 1 189 ? -2.741 -15.949 17.601 1.00 62.59 189 GLY A CA 1
ATOM 1556 C C . GLY A 1 189 ? -2.840 -16.993 16.488 1.00 62.59 189 GLY A C 1
ATOM 1557 O O . GLY A 1 189 ? -2.976 -18.177 16.774 1.00 62.59 189 GLY A O 1
ATOM 1558 N N . ARG A 1 190 ? -2.840 -16.575 15.218 1.00 57.38 190 ARG A N 1
ATOM 1559 C CA . ARG A 1 190 ? -2.660 -17.519 14.102 1.00 57.38 190 ARG A CA 1
ATOM 1560 C C . ARG A 1 190 ? -1.177 -17.826 13.914 1.00 57.38 190 ARG A C 1
ATOM 1562 O O . ARG A 1 190 ? -0.345 -16.951 14.131 1.00 57.38 190 ARG A O 1
ATOM 1569 N N . ASP A 1 191 ? -0.891 -19.017 13.395 1.00 52.09 191 ASP A N 1
ATOM 1570 C CA . ASP A 1 191 ? 0.456 -19.463 13.010 1.00 52.09 191 ASP A CA 1
ATOM 1571 C C . ASP A 1 191 ? 1.066 -18.667 11.831 1.00 52.09 191 ASP A C 1
ATOM 1573 O O . ASP A 1 191 ? 2.270 -18.752 11.598 1.00 52.09 191 ASP A O 1
ATOM 1577 N N . ASP A 1 192 ? 0.262 -17.901 11.078 1.00 54.97 192 ASP A N 1
ATOM 1578 C CA . ASP A 1 192 ? 0.676 -17.160 9.871 1.00 54.97 192 ASP A CA 1
ATOM 1579 C C . ASP A 1 192 ? 1.085 -15.696 10.127 1.00 54.97 192 ASP A C 1
ATOM 1581 O O . ASP A 1 192 ? 1.643 -15.046 9.243 1.00 54.97 192 ASP A O 1
ATOM 1585 N N . ALA A 1 193 ? 0.831 -15.166 11.326 1.00 62.12 193 ALA A N 1
ATOM 1586 C CA . ALA A 1 193 ? 1.143 -13.789 11.685 1.00 62.12 193 ALA A CA 1
ATOM 1587 C C . ALA A 1 193 ? 2.237 -13.752 12.748 1.00 62.12 193 ALA A C 1
ATOM 1589 O O . ALA A 1 193 ? 2.202 -14.491 13.730 1.00 62.12 193 ALA A O 1
ATOM 1590 N N . GLN A 1 194 ? 3.194 -12.836 12.599 1.00 70.19 194 GLN A N 1
ATOM 1591 C CA . GLN A 1 194 ? 4.163 -12.590 13.658 1.00 70.19 194 GLN A CA 1
ATOM 1592 C C . GLN A 1 194 ? 3.437 -11.978 14.865 1.00 70.19 194 GLN A C 1
ATOM 1594 O O . GLN A 1 194 ? 3.028 -10.813 14.839 1.00 70.19 194 GLN A O 1
ATOM 1599 N N . THR A 1 195 ? 3.247 -12.787 15.907 1.00 78.88 195 THR A N 1
ATOM 1600 C CA . THR A 1 195 ? 2.624 -12.364 17.162 1.00 78.88 195 THR A CA 1
ATOM 1601 C C . THR A 1 195 ? 3.669 -11.957 18.192 1.00 78.88 195 THR A C 1
ATOM 1603 O O . THR A 1 195 ? 4.714 -12.597 18.325 1.00 78.88 195 THR A O 1
ATOM 1606 N N . TYR A 1 196 ? 3.347 -10.946 18.986 1.00 82.00 196 TYR A N 1
ATOM 1607 C CA . TYR A 1 196 ? 4.145 -10.461 20.100 1.00 82.00 196 TYR A CA 1
ATOM 1608 C C . TYR A 1 196 ? 3.314 -10.444 21.381 1.00 82.00 196 TYR A C 1
ATOM 1610 O O . TYR A 1 196 ? 2.082 -10.390 21.370 1.00 82.00 196 TYR A O 1
ATOM 1618 N N . SER A 1 197 ? 4.014 -10.458 22.512 1.00 83.00 197 SER A N 1
ATOM 1619 C CA . SER A 1 197 ? 3.392 -10.237 23.815 1.00 83.00 197 SER A CA 1
ATOM 1620 C C . SER A 1 197 ? 2.772 -8.839 23.887 1.00 83.00 197 SER A C 1
ATOM 1622 O O . SER A 1 197 ? 3.401 -7.866 23.472 1.00 83.00 197 SER A O 1
ATOM 1624 N N . ILE A 1 198 ? 1.593 -8.722 24.505 1.00 86.56 198 ILE A N 1
ATOM 1625 C CA . ILE A 1 198 ? 0.987 -7.425 24.850 1.00 86.56 198 ILE A CA 1
ATOM 1626 C C . ILE A 1 198 ? 1.864 -6.584 25.788 1.00 86.56 198 ILE A C 1
ATOM 1628 O O . ILE A 1 198 ? 1.798 -5.359 25.777 1.00 86.56 198 ILE A O 1
ATOM 1632 N N . MET A 1 199 ? 2.739 -7.233 26.557 1.00 87.81 199 MET A N 1
ATOM 1633 C CA . MET A 1 199 ? 3.691 -6.555 27.439 1.00 87.81 199 MET A CA 1
ATOM 1634 C C . MET A 1 199 ? 4.984 -6.142 26.733 1.00 87.81 199 MET A C 1
ATOM 1636 O O . MET A 1 199 ? 5.914 -5.685 27.393 1.00 87.81 199 MET A O 1
ATOM 1640 N N . ASN A 1 200 ? 5.078 -6.325 25.414 1.00 81.19 200 ASN A N 1
ATOM 1641 C CA . ASN A 1 200 ? 6.154 -5.729 24.641 1.00 81.19 200 ASN A CA 1
ATOM 1642 C C . ASN A 1 200 ? 5.954 -4.204 24.625 1.00 81.19 200 ASN A C 1
ATOM 1644 O O . ASN A 1 200 ? 4.939 -3.703 24.138 1.00 81.19 200 ASN A O 1
ATOM 1648 N N . ASP A 1 201 ? 6.925 -3.490 25.179 1.00 69.19 201 ASP A N 1
ATOM 1649 C CA . ASP A 1 201 ? 6.933 -2.037 25.346 1.00 69.19 201 ASP A CA 1
ATOM 1650 C C . ASP A 1 201 ? 6.923 -1.279 24.015 1.00 69.19 201 ASP A C 1
ATOM 1652 O O . ASP A 1 201 ? 6.425 -0.156 23.945 1.00 69.19 201 ASP A O 1
ATOM 1656 N N . TRP A 1 202 ? 7.408 -1.898 22.942 1.00 76.56 202 TRP A N 1
ATOM 1657 C CA . TRP A 1 202 ? 7.395 -1.289 21.620 1.00 76.56 202 TRP A CA 1
ATOM 1658 C C . TRP A 1 202 ? 6.102 -1.565 20.856 1.00 76.56 202 TRP A C 1
ATOM 1660 O O . TRP A 1 202 ? 5.491 -0.642 20.335 1.00 76.56 202 TRP A O 1
ATOM 1670 N N . TYR A 1 203 ? 5.656 -2.818 20.792 1.00 85.00 203 TYR A N 1
ATOM 1671 C CA . TYR A 1 203 ? 4.535 -3.209 19.932 1.00 85.00 203 TYR A CA 1
ATOM 1672 C C . TYR A 1 203 ? 3.198 -3.196 20.669 1.00 85.00 203 TYR A C 1
ATOM 1674 O O . TYR A 1 203 ? 2.210 -2.675 20.156 1.00 85.00 203 TYR A O 1
ATOM 1682 N N . GLY A 1 204 ? 3.158 -3.731 21.890 1.00 87.69 204 GLY A N 1
ATOM 1683 C CA . GLY A 1 204 ? 1.929 -3.821 22.673 1.00 87.69 204 GLY A CA 1
ATOM 1684 C C . GLY A 1 204 ? 1.486 -2.486 23.239 1.00 87.69 204 GLY A C 1
ATOM 1685 O O . GLY A 1 204 ? 0.305 -2.154 23.172 1.00 87.69 204 GLY A O 1
ATOM 1686 N N . PHE A 1 205 ? 2.423 -1.676 23.731 1.00 91.88 205 PHE A N 1
ATOM 1687 C CA . PHE A 1 205 ? 2.077 -0.368 24.292 1.00 91.88 205 PHE A CA 1
ATOM 1688 C C . PHE A 1 205 ? 1.669 0.616 23.197 1.00 91.88 205 PHE A C 1
ATOM 1690 O O . PHE A 1 205 ? 0.715 1.371 23.389 1.00 91.88 205 PHE A O 1
ATOM 1697 N N . TRP A 1 206 ? 2.327 0.575 22.033 1.00 88.62 206 TRP A N 1
ATOM 1698 C CA . TRP A 1 206 ? 1.908 1.361 20.872 1.00 88.62 206 TRP A CA 1
ATOM 1699 C C . TRP A 1 206 ? 0.520 0.951 20.381 1.00 88.62 206 TRP A C 1
ATOM 1701 O O . TRP A 1 206 ? -0.327 1.828 20.210 1.00 88.62 206 TRP A O 1
ATOM 1711 N N . ALA A 1 207 ? 0.258 -0.355 20.235 1.00 91.06 207 ALA A N 1
ATOM 1712 C CA . ALA A 1 207 ? -1.060 -0.862 19.857 1.00 91.06 207 ALA A CA 1
ATOM 1713 C C . ALA A 1 207 ? -2.142 -0.399 20.846 1.00 91.06 207 ALA A C 1
ATOM 1715 O O . ALA A 1 207 ? -3.140 0.186 20.435 1.00 91.06 207 ALA A O 1
ATOM 1716 N N . MET A 1 208 ? -1.917 -0.565 22.156 1.00 93.69 208 MET A N 1
ATOM 1717 C CA . MET A 1 208 ? -2.864 -0.121 23.185 1.00 93.69 208 MET A CA 1
ATOM 1718 C C . MET A 1 208 ? -3.134 1.383 23.111 1.00 93.69 208 MET A C 1
ATOM 1720 O O . MET A 1 208 ? -4.290 1.791 23.061 1.00 93.69 208 MET A O 1
ATOM 1724 N N . LYS A 1 209 ? -2.088 2.218 23.082 1.00 92.31 209 LYS A N 1
ATOM 1725 C CA . LYS A 1 209 ? -2.245 3.680 23.031 1.00 92.31 209 LYS A CA 1
ATOM 1726 C C . LYS A 1 209 ? -3.002 4.132 21.788 1.00 92.31 209 LYS A C 1
ATOM 1728 O O . LYS A 1 209 ? -3.865 4.998 21.902 1.00 92.31 209 LYS A O 1
ATOM 1733 N N . ARG A 1 210 ? -2.707 3.547 20.625 1.00 88.25 210 ARG A N 1
ATOM 1734 C CA . ARG A 1 210 ? -3.419 3.867 19.384 1.00 88.25 210 ARG A CA 1
ATOM 1735 C C . ARG A 1 210 ? -4.878 3.441 19.438 1.00 88.25 210 ARG A C 1
ATOM 1737 O O . ARG A 1 210 ? -5.744 4.273 19.210 1.00 88.25 210 ARG A O 1
ATOM 1744 N N . MET A 1 211 ? -5.161 2.211 19.858 1.00 92.12 211 MET A N 1
ATOM 1745 C CA . MET A 1 211 ? -6.542 1.736 19.976 1.00 92.12 211 MET A CA 1
ATOM 1746 C C . MET A 1 211 ? -7.357 2.531 21.012 1.00 92.12 211 MET A C 1
ATOM 1748 O O . MET A 1 211 ? -8.564 2.691 20.851 1.00 92.12 211 MET A O 1
ATOM 1752 N N . ILE A 1 212 ? -6.721 3.089 22.050 1.00 94.06 212 ILE A N 1
ATOM 1753 C CA . ILE A 1 212 ? -7.375 4.032 22.976 1.00 94.06 212 ILE A CA 1
ATOM 1754 C C . ILE A 1 212 ? -7.768 5.327 22.254 1.00 94.06 212 ILE A C 1
ATOM 1756 O O . ILE A 1 212 ? -8.889 5.799 22.430 1.00 94.06 212 ILE A O 1
ATOM 1760 N N . VAL A 1 213 ? -6.866 5.899 21.448 1.00 90.19 213 VAL A N 1
ATOM 1761 C CA . VAL A 1 213 ? -7.132 7.120 20.662 1.00 90.19 213 VAL A CA 1
ATOM 1762 C C . VAL A 1 213 ? -8.263 6.892 19.655 1.00 90.19 213 VAL A C 1
ATOM 1764 O O . VAL A 1 213 ? -9.145 7.739 19.536 1.00 90.19 213 VAL A O 1
ATOM 1767 N N . ASP A 1 214 ? -8.288 5.727 19.011 1.00 87.75 214 ASP A N 1
ATOM 1768 C CA . ASP A 1 214 ? -9.325 5.332 18.050 1.00 87.75 214 ASP A CA 1
ATOM 1769 C C . ASP A 1 214 ? -10.666 4.968 18.713 1.00 87.75 214 ASP A C 1
ATOM 1771 O O . ASP A 1 214 ? -11.672 4.763 18.035 1.00 87.75 214 ASP A O 1
ATOM 1775 N N . GLY A 1 215 ? -10.692 4.827 20.042 1.00 92.56 215 GLY A N 1
ATOM 1776 C CA . GLY A 1 215 ? -11.858 4.340 20.780 1.00 92.56 215 GLY A CA 1
ATOM 1777 C C . GLY A 1 215 ? -12.150 2.847 20.581 1.00 92.56 215 GLY A C 1
ATOM 1778 O O . GLY A 1 215 ? -13.215 2.378 20.983 1.00 92.56 215 GLY A O 1
ATOM 1779 N N . THR A 1 216 ? -11.220 2.087 19.999 1.00 94.19 216 THR A N 1
ATOM 1780 C CA . THR A 1 216 ? -11.289 0.624 19.837 1.00 94.19 216 THR A CA 1
ATOM 1781 C C . THR A 1 216 ? -10.683 -0.135 21.020 1.00 94.19 216 THR A C 1
ATOM 1783 O O . THR A 1 216 ? -10.726 -1.361 21.056 1.00 94.19 216 THR A O 1
ATOM 1786 N N . LEU A 1 217 ? -10.178 0.574 22.033 1.00 96.69 217 LEU A N 1
ATOM 1787 C CA . LEU A 1 217 ? -9.849 0.058 23.359 1.00 96.69 217 LEU A CA 1
ATOM 1788 C C . LEU A 1 217 ? -10.453 0.974 24.425 1.00 96.69 217 LEU A C 1
ATOM 1790 O O . LEU A 1 217 ? -10.286 2.191 24.388 1.00 96.69 217 LEU A O 1
ATOM 1794 N N . THR A 1 218 ? -11.132 0.387 25.410 1.00 96.88 218 THR A N 1
ATOM 1795 C CA . THR A 1 218 ? -11.728 1.112 26.540 1.00 96.88 218 THR A CA 1
ATOM 1796 C C . THR A 1 218 ? -11.333 0.479 27.872 1.00 96.88 218 THR A C 1
ATOM 1798 O O . THR A 1 218 ? -10.826 -0.638 27.916 1.00 96.88 218 THR A O 1
ATOM 1801 N N . GLY A 1 219 ? -11.536 1.202 28.978 1.00 96.19 219 GLY A N 1
ATOM 1802 C CA . GLY A 1 219 ? -11.226 0.711 30.328 1.00 96.19 219 GLY A CA 1
ATOM 1803 C C . GLY A 1 219 ? -9.744 0.775 30.725 1.00 96.19 219 GLY A C 1
ATOM 1804 O O . GLY A 1 219 ? -9.397 0.314 31.808 1.00 96.19 219 GLY A O 1
ATOM 1805 N N . LEU A 1 220 ? -8.892 1.382 29.893 1.00 95.69 220 LEU A N 1
ATOM 1806 C CA . LEU A 1 220 ? -7.493 1.713 30.174 1.00 95.69 220 LEU A CA 1
ATOM 1807 C C . LEU A 1 220 ? -7.183 3.098 29.586 1.00 95.69 220 LEU A C 1
ATOM 1809 O O . LEU A 1 220 ? -7.532 3.364 28.438 1.00 95.69 220 LEU A O 1
ATOM 1813 N N . ALA A 1 221 ? -6.553 3.983 30.361 1.00 93.56 221 ALA A N 1
ATOM 1814 C CA . ALA A 1 221 ? -6.141 5.301 29.880 1.00 93.56 221 ALA A CA 1
ATOM 1815 C C . ALA A 1 221 ? -4.761 5.238 29.207 1.00 93.56 221 ALA A C 1
ATOM 1817 O O . ALA A 1 221 ? -3.887 4.488 29.644 1.00 93.56 221 ALA A O 1
ATOM 1818 N N . ALA A 1 222 ? -4.532 6.058 28.175 1.00 92.06 222 ALA A N 1
ATOM 1819 C CA . ALA A 1 222 ? -3.275 6.044 27.414 1.00 92.06 222 ALA A CA 1
ATOM 1820 C C . ALA A 1 222 ? -2.042 6.355 28.287 1.00 92.06 222 ALA A C 1
ATOM 1822 O O . ALA A 1 222 ? -0.977 5.772 28.088 1.00 92.06 222 ALA A O 1
ATOM 1823 N N . GLU A 1 223 ? -2.200 7.225 29.287 1.00 92.62 223 GLU A N 1
ATOM 1824 C CA . GLU A 1 223 ? -1.163 7.584 30.267 1.00 92.62 223 GLU A CA 1
ATOM 1825 C C . GLU A 1 223 ? -0.824 6.465 31.264 1.00 92.62 223 GLU A C 1
ATOM 1827 O O . GLU A 1 223 ? 0.239 6.486 31.889 1.00 92.62 223 GLU A O 1
ATOM 1832 N N . ASP A 1 224 ? -1.710 5.480 31.424 1.00 94.44 224 ASP A N 1
ATOM 1833 C CA . ASP A 1 224 ? -1.494 4.337 32.311 1.00 94.44 224 ASP A CA 1
ATOM 1834 C C . ASP A 1 224 ? -0.780 3.179 31.610 1.00 94.44 224 ASP A C 1
ATOM 1836 O O . ASP A 1 224 ? -0.184 2.341 32.285 1.00 94.44 224 ASP A O 1
ATOM 1840 N N . VAL A 1 225 ? -0.762 3.159 30.272 1.00 92.94 225 VAL A N 1
ATOM 1841 C CA . VAL A 1 225 ? -0.095 2.111 29.485 1.00 92.94 225 VAL A CA 1
ATOM 1842 C C . VAL A 1 225 ? 1.392 2.008 29.845 1.00 92.94 225 VAL A C 1
ATOM 1844 O O . VAL A 1 225 ? 1.885 0.917 30.111 1.00 92.94 225 VAL A O 1
ATOM 1847 N N . ASP A 1 226 ? 2.098 3.136 29.971 1.00 90.75 226 ASP A N 1
ATOM 1848 C CA . ASP A 1 226 ? 3.539 3.154 30.294 1.00 90.75 226 ASP A CA 1
ATOM 1849 C C . ASP A 1 226 ? 3.862 2.683 31.724 1.00 90.75 226 ASP A C 1
ATOM 1851 O O . ASP A 1 226 ? 5.019 2.397 32.070 1.00 90.75 226 ASP A O 1
ATOM 1855 N N . LYS A 1 227 ? 2.838 2.607 32.582 1.00 92.94 227 LYS A N 1
ATOM 1856 C CA . LYS A 1 227 ? 2.955 2.175 33.979 1.00 92.94 227 LYS A CA 1
ATOM 1857 C C . LYS A 1 227 ? 2.802 0.662 34.125 1.00 92.94 227 LYS A C 1
ATOM 1859 O O . LYS A 1 227 ? 3.177 0.136 35.172 1.00 92.94 227 LYS A O 1
ATOM 1864 N N . LEU A 1 228 ? 2.304 -0.033 33.100 1.00 92.25 228 LEU A N 1
ATOM 1865 C CA . LEU A 1 228 ? 2.13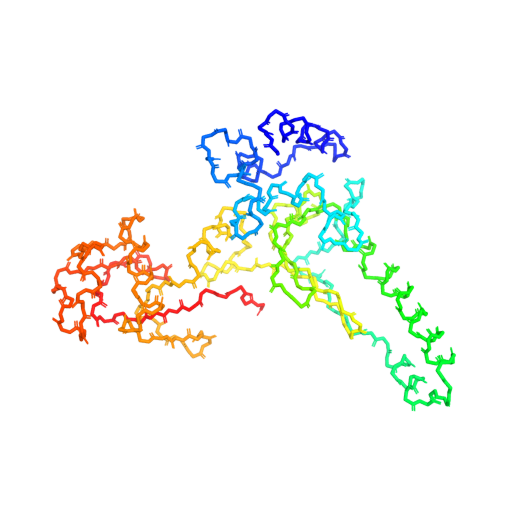3 -1.483 33.120 1.00 92.25 228 LEU A CA 1
ATOM 1866 C C . LEU A 1 228 ? 3.500 -2.182 33.231 1.00 92.25 228 LEU A C 1
ATOM 1868 O O . LEU A 1 228 ? 4.490 -1.780 32.610 1.00 92.25 228 LEU A O 1
ATOM 1872 N N . ARG A 1 229 ? 3.571 -3.227 34.058 1.00 90.50 229 ARG A N 1
ATOM 1873 C CA . ARG A 1 229 ? 4.770 -4.060 34.263 1.00 90.50 229 ARG A CA 1
ATOM 1874 C C . ARG A 1 229 ? 4.496 -5.538 34.005 1.00 90.50 229 ARG A C 1
ATOM 1876 O O . ARG A 1 229 ? 5.410 -6.270 33.643 1.00 90.50 229 ARG A O 1
ATOM 1883 N N . GLN A 1 230 ? 3.247 -5.966 34.147 1.00 90.12 230 GLN A N 1
ATOM 1884 C CA . GLN A 1 230 ? 2.787 -7.335 33.918 1.00 90.12 230 GLN A CA 1
ATOM 1885 C C . GLN A 1 230 ? 1.315 -7.336 33.466 1.00 90.12 230 GLN A C 1
ATOM 1887 O O . GLN A 1 230 ? 0.590 -6.383 33.757 1.00 90.12 230 GLN A O 1
ATOM 1892 N N . PRO A 1 231 ? 0.821 -8.409 32.815 1.00 87.75 231 PRO A N 1
ATOM 1893 C CA . PRO A 1 231 ? -0.549 -8.447 32.291 1.00 87.75 231 PRO A CA 1
ATOM 1894 C C . PRO A 1 231 ? -1.633 -8.216 33.352 1.00 87.75 231 PRO A C 1
ATOM 1896 O O . PRO A 1 231 ? -2.694 -7.674 33.061 1.00 87.75 231 PRO A O 1
ATOM 1899 N N . THR A 1 232 ? -1.376 -8.590 34.608 1.00 91.00 232 THR A N 1
ATOM 1900 C CA . THR A 1 232 ? -2.323 -8.388 35.716 1.00 91.00 232 THR A CA 1
ATOM 1901 C C . THR A 1 232 ? -2.531 -6.920 36.090 1.00 91.00 232 THR A C 1
ATOM 1903 O O . THR A 1 232 ? -3.529 -6.619 36.745 1.00 91.00 232 THR A O 1
ATOM 1906 N N . ASP A 1 233 ? -1.630 -6.022 35.679 1.00 93.88 233 ASP A N 1
ATOM 1907 C CA . ASP A 1 233 ? -1.751 -4.579 35.918 1.00 93.88 233 ASP A CA 1
ATOM 1908 C C . ASP A 1 233 ? -2.806 -3.938 35.000 1.00 93.88 233 ASP A C 1
ATOM 1910 O O . ASP A 1 233 ? -3.380 -2.907 35.344 1.00 93.88 233 ASP A O 1
ATOM 1914 N N . ILE A 1 234 ? -3.101 -4.561 33.851 1.00 94.75 234 ILE A N 1
ATOM 1915 C CA . ILE A 1 234 ? -4.167 -4.129 32.938 1.00 94.75 234 ILE A CA 1
ATOM 1916 C C . ILE A 1 234 ? -5.499 -4.234 33.692 1.00 94.75 234 ILE A C 1
ATOM 1918 O O . ILE A 1 234 ? -5.755 -5.292 34.260 1.00 94.75 234 ILE A O 1
ATOM 1922 N N . PRO A 1 235 ? -6.375 -3.220 33.730 1.00 95.88 235 PRO A N 1
ATOM 1923 C CA . PRO A 1 235 ? -7.642 -3.303 34.457 1.00 95.88 235 PRO A CA 1
ATOM 1924 C C . PRO A 1 235 ? -8.546 -4.457 33.973 1.00 95.88 235 PRO A C 1
ATOM 1926 O O . PRO A 1 235 ? -8.604 -4.720 32.774 1.00 95.88 235 PRO A O 1
ATOM 1929 N N . PRO A 1 236 ? -9.296 -5.153 34.856 1.00 94.38 236 PRO A N 1
ATOM 1930 C CA . PRO A 1 236 ? -10.192 -6.242 34.442 1.00 94.38 236 PRO A CA 1
ATOM 1931 C C . PRO A 1 236 ? -11.322 -5.805 33.501 1.00 94.38 236 PRO A C 1
ATOM 1933 O O . PRO A 1 236 ? -11.868 -6.624 32.773 1.00 94.38 236 PRO A O 1
ATOM 1936 N N . ASN A 1 237 ? -11.699 -4.526 33.551 1.00 96.06 237 ASN A N 1
ATOM 1937 C CA . ASN A 1 237 ? -12.700 -3.918 32.681 1.00 96.06 237 ASN A CA 1
ATOM 1938 C C . ASN A 1 237 ? -12.100 -3.353 31.383 1.00 96.06 237 ASN A C 1
ATOM 1940 O O . ASN A 1 237 ? -12.847 -2.770 30.600 1.00 96.06 237 ASN A O 1
ATOM 1944 N N . ALA A 1 238 ? -10.785 -3.478 31.172 1.00 97.81 238 ALA A N 1
ATOM 1945 C CA . ALA A 1 238 ? -10.161 -3.066 29.928 1.00 97.81 238 ALA A CA 1
ATOM 1946 C C . ALA A 1 238 ? -10.511 -4.063 28.821 1.00 97.81 238 ALA A C 1
ATOM 1948 O O . ALA A 1 238 ? -10.189 -5.253 28.914 1.00 97.81 238 ALA A O 1
ATOM 1949 N N . VAL A 1 239 ? -11.163 -3.569 27.774 1.00 97.81 239 VAL A N 1
ATOM 1950 C CA . VAL A 1 239 ? -11.606 -4.362 26.625 1.00 97.81 239 VAL A CA 1
ATOM 1951 C C . VAL A 1 239 ? -11.207 -3.681 25.322 1.00 97.81 239 VAL A C 1
ATOM 1953 O O . VAL A 1 239 ? -11.144 -2.454 25.260 1.00 97.81 239 VAL A O 1
ATOM 1956 N N . PHE A 1 240 ? -10.954 -4.466 24.281 1.00 96.44 240 PHE A N 1
ATOM 1957 C CA . PHE A 1 240 ? -10.655 -3.980 22.936 1.00 96.44 240 PHE A CA 1
ATOM 1958 C C . PHE A 1 240 ? -11.575 -4.634 21.904 1.00 96.44 240 PHE A C 1
ATOM 1960 O O . PHE A 1 240 ? -12.001 -5.772 22.094 1.00 96.44 240 PHE A O 1
ATOM 1967 N N . LEU A 1 241 ? -11.881 -3.915 20.828 1.00 94.56 241 LEU A N 1
ATOM 1968 C CA . LEU A 1 241 ? -12.596 -4.433 19.670 1.00 94.56 241 LEU A CA 1
ATOM 1969 C C . LEU A 1 241 ? -11.603 -5.205 18.794 1.00 94.56 241 LEU A C 1
ATOM 1971 O O . LEU A 1 241 ? -10.727 -4.602 18.175 1.00 94.56 241 LEU A O 1
ATOM 1975 N N . ASP A 1 242 ? -11.712 -6.534 18.760 1.00 90.75 242 ASP A N 1
ATOM 1976 C CA . ASP A 1 242 ? -10.832 -7.371 17.944 1.00 90.75 242 ASP A CA 1
ATOM 1977 C C . ASP A 1 242 ? -11.168 -7.180 16.456 1.00 90.75 242 ASP A C 1
ATOM 1979 O O . ASP A 1 242 ? -12.281 -7.520 16.039 1.00 90.75 242 ASP A O 1
ATOM 1983 N N . PRO A 1 243 ? -10.229 -6.691 15.627 1.00 85.06 243 PRO A N 1
ATOM 1984 C CA . PRO A 1 243 ? -10.499 -6.374 14.229 1.00 85.06 243 PRO A CA 1
ATOM 1985 C C . PRO A 1 243 ? -10.742 -7.617 13.353 1.00 85.06 243 PRO A C 1
ATOM 1987 O O . PRO A 1 243 ? -11.282 -7.498 12.256 1.00 85.06 243 PRO A O 1
ATOM 1990 N N . ARG A 1 244 ? -10.382 -8.822 13.819 1.00 81.56 244 ARG A N 1
ATOM 1991 C CA . ARG A 1 244 ? -10.644 -10.090 13.112 1.00 81.56 244 ARG A CA 1
ATOM 1992 C C . ARG A 1 244 ? -12.036 -10.639 13.385 1.00 81.56 244 ARG A C 1
ATOM 1994 O O . ARG A 1 244 ? -12.597 -11.323 12.532 1.00 81.56 244 ARG A O 1
ATOM 2001 N N . ARG A 1 245 ? -12.566 -10.385 14.583 1.00 84.38 245 ARG A N 1
ATOM 2002 C CA . ARG A 1 245 ? -13.857 -10.923 15.038 1.00 84.38 245 ARG A CA 1
ATOM 2003 C C . ARG A 1 245 ? -14.973 -9.893 15.079 1.00 84.38 245 ARG A C 1
ATOM 2005 O O . ARG A 1 245 ? -16.135 -10.279 15.109 1.00 84.38 245 ARG A O 1
ATOM 2012 N N . ASN A 1 246 ? -14.623 -8.611 15.054 1.00 88.38 246 ASN A N 1
ATOM 2013 C CA . ASN A 1 246 ? -15.545 -7.498 15.234 1.00 88.38 246 ASN A CA 1
ATOM 2014 C C . ASN A 1 246 ? -16.353 -7.612 16.545 1.00 88.38 246 ASN A C 1
ATOM 2016 O O . ASN A 1 246 ? -17.554 -7.354 16.588 1.00 88.38 246 ASN A O 1
ATOM 2020 N N . GLU A 1 247 ? -15.681 -8.029 17.621 1.00 93.31 247 GLU A N 1
ATOM 2021 C CA . GLU A 1 247 ? -16.259 -8.246 18.951 1.00 93.31 247 GLU A CA 1
ATOM 2022 C C . GLU A 1 247 ? -15.311 -7.734 20.044 1.00 93.31 247 GLU A C 1
ATOM 2024 O O . GLU A 1 247 ? -14.100 -7.648 19.838 1.00 93.31 247 GLU A O 1
ATOM 2029 N N . TRP A 1 248 ? -15.863 -7.388 21.210 1.00 96.44 248 TRP A N 1
ATOM 2030 C CA . TRP A 1 248 ? -15.087 -6.867 22.336 1.00 96.44 248 TRP A CA 1
ATOM 2031 C C . TRP A 1 248 ? -14.525 -7.990 23.210 1.00 96.44 248 TRP A C 1
ATOM 2033 O O . TRP A 1 248 ? -15.281 -8.826 23.706 1.00 96.44 248 TRP A O 1
ATOM 2043 N N . TYR A 1 249 ? -13.217 -7.955 23.468 1.00 96.19 249 TYR A N 1
ATOM 2044 C CA . TYR A 1 249 ? -12.501 -8.943 24.277 1.00 96.19 249 TYR A CA 1
ATOM 2045 C C . TYR A 1 249 ? -11.676 -8.296 25.391 1.00 96.19 249 TYR A C 1
ATOM 2047 O O . TYR A 1 249 ? -11.246 -7.150 25.244 1.00 96.19 249 TYR A O 1
ATOM 2055 N N . PRO A 1 250 ? -11.415 -9.005 26.506 1.00 96.12 250 PRO A N 1
ATOM 2056 C CA . PRO A 1 250 ? -10.516 -8.518 27.545 1.00 96.12 250 PRO A CA 1
ATOM 2057 C C . PRO A 1 250 ? -9.105 -8.277 27.003 1.00 96.12 250 PRO A C 1
ATOM 2059 O O . PRO A 1 250 ? -8.504 -9.150 26.382 1.00 96.12 250 PRO A O 1
ATOM 2062 N N . VAL A 1 251 ? -8.531 -7.113 27.308 1.00 95.31 251 VAL A N 1
ATOM 2063 C CA . VAL A 1 251 ? -7.167 -6.751 26.875 1.00 95.31 251 VAL A CA 1
ATOM 2064 C C . VAL A 1 251 ? -6.122 -7.716 27.452 1.00 95.31 251 VAL A C 1
ATOM 2066 O O . VAL A 1 251 ? -5.125 -8.014 26.807 1.00 95.31 251 VAL A O 1
ATOM 2069 N N . ARG A 1 252 ? -6.374 -8.264 28.647 1.00 92.44 252 ARG A N 1
ATOM 2070 C CA . ARG A 1 252 ? -5.497 -9.244 29.317 1.00 92.44 252 ARG A CA 1
ATOM 2071 C C . ARG A 1 252 ? -5.300 -10.543 28.538 1.00 92.44 252 ARG A C 1
ATOM 2073 O O . ARG A 1 252 ? -4.282 -11.200 28.737 1.00 92.44 252 ARG A O 1
ATOM 2080 N N . ASP A 1 253 ? -6.262 -10.889 27.691 1.00 90.31 253 ASP A N 1
ATOM 2081 C CA . ASP A 1 253 ? -6.255 -12.125 26.910 1.00 90.31 253 ASP A CA 1
ATOM 2082 C C . ASP A 1 253 ? -5.702 -11.893 25.495 1.00 90.31 253 ASP A C 1
ATOM 2084 O O . ASP A 1 253 ? -5.610 -12.822 24.694 1.00 90.31 253 ASP A O 1
ATOM 2088 N N . ALA A 1 254 ? -5.340 -10.648 25.172 1.00 91.44 254 ALA A N 1
ATOM 2089 C CA . ALA A 1 254 ? -4.883 -10.277 23.851 1.00 91.44 254 ALA A CA 1
ATOM 2090 C C . ALA A 1 254 ? -3.409 -10.621 23.619 1.00 91.44 254 ALA A C 1
ATOM 2092 O O . ALA A 1 254 ? -2.552 -10.584 24.507 1.00 91.44 254 ALA A O 1
ATOM 2093 N N . THR A 1 255 ? -3.109 -10.842 22.350 1.00 89.75 255 THR A N 1
ATOM 2094 C CA . THR A 1 255 ? -1.767 -10.797 21.780 1.00 89.75 255 THR A CA 1
ATOM 2095 C C . THR A 1 255 ? -1.682 -9.624 20.814 1.00 89.75 255 THR A C 1
ATOM 2097 O O . THR A 1 255 ? -2.699 -9.075 20.386 1.00 89.75 255 THR A O 1
ATOM 2100 N N . VAL A 1 256 ? -0.464 -9.215 20.480 1.00 88.88 256 VAL A N 1
ATOM 2101 C CA . VAL A 1 256 ? -0.222 -8.187 19.467 1.00 88.88 256 VAL A CA 1
ATOM 2102 C C . VAL A 1 256 ? 0.134 -8.903 18.183 1.00 88.88 256 VAL A C 1
ATOM 2104 O O . VAL A 1 256 ? 0.972 -9.799 18.208 1.00 88.88 256 VAL A O 1
ATOM 2107 N N . PHE A 1 257 ? -0.429 -8.499 17.056 1.00 85.62 257 PHE A N 1
ATOM 2108 C CA . PHE A 1 257 ? 0.031 -8.972 15.757 1.00 85.62 257 PHE A CA 1
ATOM 2109 C C . PHE A 1 257 ? 0.448 -7.791 14.894 1.00 85.62 257 PHE A C 1
ATOM 2111 O O . PHE A 1 257 ? -0.122 -6.700 14.987 1.00 85.62 257 PHE A O 1
ATOM 2118 N N . ARG A 1 258 ? 1.458 -8.021 14.054 1.00 84.38 258 ARG A N 1
ATOM 2119 C CA . ARG A 1 258 ? 1.814 -7.076 13.000 1.00 84.38 258 ARG A CA 1
ATOM 2120 C C . ARG A 1 258 ? 0.884 -7.279 11.807 1.00 84.38 258 ARG A C 1
ATOM 2122 O O . ARG A 1 258 ? 0.744 -8.405 11.326 1.00 84.38 258 ARG A O 1
ATOM 2129 N N . VAL A 1 259 ? 0.261 -6.207 11.328 1.00 82.25 259 VAL A N 1
ATOM 2130 C CA . VAL A 1 259 ? -0.514 -6.236 10.086 1.00 82.25 259 VAL A CA 1
ATOM 2131 C C . VAL A 1 259 ? 0.437 -6.529 8.928 1.00 82.25 259 VAL A C 1
ATOM 2133 O O . VAL A 1 259 ? 1.498 -5.920 8.803 1.00 82.25 259 VAL A O 1
ATOM 2136 N N . SER A 1 260 ? 0.066 -7.504 8.104 1.00 76.00 260 SER A N 1
ATOM 2137 C CA . SER A 1 260 ? 0.773 -7.863 6.883 1.00 76.00 260 SER A CA 1
ATOM 2138 C C . SER A 1 260 ? -0.248 -8.021 5.769 1.00 76.00 260 SER A C 1
ATOM 2140 O O . SER A 1 260 ? -1.285 -8.670 5.948 1.00 76.00 260 SER A O 1
ATOM 2142 N N . TYR A 1 261 ? 0.060 -7.425 4.625 1.00 69.88 261 TYR A N 1
ATOM 2143 C CA . TYR A 1 261 ? -0.683 -7.605 3.390 1.00 69.88 261 TYR A CA 1
ATOM 2144 C C . TYR A 1 261 ? -0.155 -8.881 2.729 1.00 69.88 261 TYR A C 1
ATOM 2146 O O . TYR A 1 261 ? 0.724 -8.850 1.870 1.00 69.88 261 TYR A O 1
ATOM 2154 N N . ALA A 1 262 ? -0.594 -10.030 3.245 1.00 57.78 262 ALA A N 1
ATOM 2155 C CA . ALA A 1 262 ? -0.240 -11.322 2.669 1.00 57.78 262 ALA A CA 1
ATOM 2156 C C . ALA A 1 262 ? -0.736 -11.413 1.216 1.00 57.78 262 ALA A C 1
ATOM 2158 O O . ALA A 1 262 ? -1.798 -10.873 0.889 1.00 57.78 262 ALA A O 1
ATOM 2159 N N . ALA A 1 263 ? 0.031 -12.118 0.384 1.00 44.47 263 ALA A N 1
ATOM 2160 C CA . ALA A 1 263 ? -0.411 -12.623 -0.912 1.00 44.47 263 ALA A CA 1
ATOM 2161 C C . ALA A 1 263 ? -1.021 -14.019 -0.774 1.00 44.47 263 ALA A C 1
ATOM 2163 O O . ALA A 1 263 ? -0.575 -14.764 0.131 1.00 44.47 263 ALA A O 1
#

Foldseek 3Di:
DALVLLVVLQVVLCVLLVHHFQPVLNCLSNDRPPPLCPPPPCVRQNVVQSCQSNCVVVPDVDAAASNAAQPADQVGFFWWWQDVVLVVQCVVDPDPVSNVVSVVVLVVVLCVPPVNNRSYQKTWRDDPDPQWTKIAHGGHPRHQFIWIFHGDSTITDTHTFAQQAPRHGDGPVSVVVCVQQQKEKALDPDPPWDKAALQPPPRNLSRQLVQVVVVQWDPDDNVCSVVDDDLVSRDQPIWGQHPNVRDIDGSSSIIMTGDDRDD